Protein AF-0000000081271998 (afdb_homodimer)

InterPro domains:
  IPR021087 Uncharacterised protein family PixA/AidA [PF12306] (16-175)
  IPR038712 PixA-like superfamily [G3DSA:2.60.40.3910] (11-176)

pLDDT: mean 86.29, std 14.81, range [34.84, 98.0]

Organism: Ralstonia solanacearum (NCBI:txid305)

Sequence (358 aa):
MSTPQSPSHPDAPVRVVDVMLIFDAVTLLSSHPEASRTPDAPTPVGAQCCYAFAPGAGAPTAPNSGRLTVCAPIGALVRIRAATPSLLTEHAVLVTSLQLSGARALSDPQPVVNSHAEALVPQLGEQPHPARHRATDAFWQMQVLAHEPVEARIDATLLDREANVLGCFRWQLAIDFAAMSTPQSPSHPDAPVRVVDVMLIFDAVTLLSSHPEASRTPDAPTPVGAQCCYAFAPGAGAPTAPNSGRLTVCAPIGALVRIRAATPSLLTEHAVLVTSLQLSGARALSDPQPVVNSHAEALVPQLGEQPHPARHRATDAFWQMQVLAHEPVEARIDATLLDREANVLGCFRWQLAIDFAA

Radius of gyration: 21.39 Å; Cα contacts (8 Å, |Δi|>4): 958; chains: 2; bounding box: 54×87×53 Å

Solvent-accessible surface area (backbone atoms only — not comparable to full-atom values): 19005 Å² total; per-residue (Å²): 136,81,76,78,75,74,75,77,79,77,76,62,80,71,50,74,44,37,25,25,34,40,39,34,58,64,43,48,47,69,75,35,79,82,39,27,72,40,82,90,55,42,34,78,49,67,30,74,40,42,38,46,34,36,54,76,46,56,58,57,33,45,64,63,40,46,48,40,52,38,62,50,49,73,65,17,36,40,35,43,32,66,36,27,48,46,56,59,38,75,38,40,50,43,78,78,44,68,45,77,42,78,54,78,15,49,48,78,66,38,82,44,72,40,76,79,33,47,35,74,40,76,37,88,61,98,66,71,40,81,39,82,37,68,28,69,42,64,36,36,38,28,34,29,66,42,79,42,57,31,39,34,43,37,30,32,38,32,22,37,83,83,67,45,71,70,25,13,32,28,39,66,39,34,38,37,46,38,113,137,83,76,77,75,72,75,75,80,76,75,65,78,71,52,73,43,39,26,26,34,39,39,32,58,65,43,48,48,70,76,36,79,78,40,26,73,40,84,89,53,42,35,78,49,66,29,74,41,40,37,46,35,35,54,75,44,55,58,56,36,49,65,63,49,42,44,40,52,39,61,50,49,72,64,17,36,39,35,42,33,65,36,27,48,46,56,56,38,74,36,40,51,42,78,78,42,67,46,78,42,75,52,77,16,50,48,79,66,37,83,44,72,39,76,79,34,48,36,76,39,74,38,88,61,96,68,71,39,79,38,82,37,69,26,72,43,62,37,35,36,30,35,29,66,42,78,42,57,31,40,34,43,37,31,34,38,33,23,37,84,84,66,45,71,68,26,13,32,29,38,66,37,37,37,38,49,37,113

Structure (mmCIF, N/CA/C/O backbone):
data_AF-0000000081271998-model_v1
#
loop_
_entity.id
_entity.type
_entity.pdbx_description
1 polymer Aida
#
loop_
_atom_site.group_PDB
_atom_site.id
_atom_site.type_symbol
_atom_site.label_atom_id
_atom_site.label_alt_id
_atom_site.label_comp_id
_atom_site.label_asym_id
_atom_site.label_entity_id
_atom_site.label_seq_id
_atom_site.pdbx_PDB_ins_code
_atom_site.Cartn_x
_atom_site.Cartn_y
_atom_site.Cartn_z
_atom_site.occupancy
_atom_site.B_iso_or_equiv
_atom_site.auth_seq_id
_atom_site.auth_comp_id
_atom_site.auth_asym_id
_atom_site.auth_atom_id
_atom_site.pdbx_PDB_model_num
ATOM 1 N N . MET A 1 1 ? 27.281 -44.531 -27.078 1 34.91 1 MET A N 1
ATOM 2 C CA . MET A 1 1 ? 27.703 -44.062 -25.75 1 34.91 1 MET A CA 1
ATOM 3 C C . MET A 1 1 ? 27.078 -42.719 -25.422 1 34.91 1 MET A C 1
ATOM 5 O O . MET A 1 1 ? 27.406 -41.719 -26.047 1 34.91 1 MET A O 1
ATOM 9 N N . SER A 1 2 ? 25.734 -42.625 -25.031 1 39.38 2 SER A N 1
ATOM 10 C CA . SER A 1 2 ? 24.75 -41.531 -24.891 1 39.38 2 SER A CA 1
ATOM 11 C C . SER A 1 2 ? 25.141 -40.562 -23.781 1 39.38 2 SER A C 1
ATOM 13 O O . SER A 1 2 ? 25.359 -40.969 -22.641 1 39.38 2 SER A O 1
ATOM 15 N N . THR A 1 3 ? 25.859 -39.5 -24.109 1 45.31 3 THR A N 1
ATOM 16 C CA . THR A 1 3 ? 26.344 -38.5 -23.172 1 45.31 3 THR A CA 1
ATOM 17 C C . THR A 1 3 ? 25.203 -38 -22.266 1 45.31 3 THR A C 1
ATOM 19 O O . THR A 1 3 ? 24.141 -37.656 -22.75 1 45.31 3 THR A O 1
ATOM 22 N N . PRO A 1 4 ? 25.172 -38.375 -20.969 1 42.41 4 PRO A N 1
ATOM 23 C CA . PRO A 1 4 ? 24.109 -38 -20.047 1 42.41 4 PRO A CA 1
ATOM 24 C C . PRO A 1 4 ? 23.891 -36.5 -19.969 1 42.41 4 PRO A C 1
ATOM 26 O O . PRO A 1 4 ? 24.859 -35.719 -20.078 1 42.41 4 PRO A O 1
ATOM 29 N N . GLN A 1 5 ? 22.844 -35.906 -20.578 1 43.84 5 GLN A N 1
ATOM 30 C CA . GLN A 1 5 ? 22.406 -34.531 -20.453 1 43.84 5 GLN A CA 1
ATOM 31 C C . GLN A 1 5 ? 22.438 -34.062 -19 1 43.84 5 GLN A C 1
ATOM 33 O O . GLN A 1 5 ? 21.953 -34.75 -18.109 1 43.84 5 GLN A O 1
ATOM 38 N N . SER A 1 6 ? 23.484 -33.312 -18.609 1 44.84 6 SER A N 1
ATOM 39 C CA . SER A 1 6 ? 23.641 -32.688 -17.297 1 44.84 6 SER A CA 1
ATOM 40 C C . SER A 1 6 ? 22.312 -32.188 -16.766 1 44.84 6 SER A C 1
ATOM 42 O O . SER A 1 6 ? 21.547 -31.531 -17.5 1 44.84 6 SER A O 1
ATOM 44 N N . PRO A 1 7 ? 21.828 -32.719 -15.695 1 40.69 7 PRO A N 1
ATOM 45 C CA . PRO A 1 7 ? 20.578 -32.281 -15.086 1 40.69 7 PRO A CA 1
ATOM 46 C C . PRO A 1 7 ? 20.469 -30.75 -15.023 1 40.69 7 PRO A C 1
ATOM 48 O O . PRO A 1 7 ? 21.484 -30.047 -15.031 1 40.69 7 PRO A O 1
ATOM 51 N N . SER A 1 8 ? 19.516 -30.094 -15.703 1 43.09 8 SER A N 1
ATOM 52 C CA . SER A 1 8 ? 19.062 -28.719 -15.492 1 43.09 8 SER A CA 1
ATOM 53 C C . SER A 1 8 ? 19.188 -28.312 -14.031 1 43.09 8 SER A C 1
ATOM 55 O O . SER A 1 8 ? 18.797 -29.062 -13.133 1 43.09 8 SER A O 1
ATOM 57 N N . HIS A 1 9 ? 20.203 -27.609 -13.609 1 44.72 9 HIS A N 1
ATOM 58 C CA . HIS A 1 9 ? 20.438 -27.125 -12.258 1 44.72 9 HIS A CA 1
ATOM 59 C C . HIS A 1 9 ? 19.141 -26.625 -11.625 1 44.72 9 HIS A C 1
ATOM 61 O O . HIS A 1 9 ? 18.641 -25.562 -11.992 1 44.72 9 HIS A O 1
ATOM 67 N N . PRO A 1 10 ? 18.234 -27.344 -11.25 1 49.38 10 PRO A N 1
ATOM 68 C CA . PRO A 1 10 ? 16.922 -27.141 -10.617 1 49.38 10 PRO A CA 1
ATOM 69 C C . PRO A 1 10 ? 16.922 -25.953 -9.641 1 49.38 10 PRO A C 1
ATOM 71 O O . PRO A 1 10 ? 15.859 -25.531 -9.195 1 49.38 10 PRO A O 1
ATOM 74 N N . ASP A 1 11 ? 18 -25.609 -8.938 1 51.78 11 ASP A N 1
ATOM 75 C CA . ASP A 1 11 ? 17.938 -24.891 -7.672 1 51.78 11 ASP A CA 1
ATOM 76 C C . ASP A 1 11 ? 17.844 -23.391 -7.898 1 51.78 11 ASP A C 1
ATOM 78 O O . ASP A 1 11 ? 18.219 -22.594 -7.031 1 51.78 11 ASP A O 1
ATOM 82 N N . ALA A 1 12 ? 17.859 -22.859 -9.102 1 59.78 12 ALA A N 1
ATOM 83 C CA . ALA A 1 12 ? 17.859 -21.406 -9.203 1 59.78 12 ALA A CA 1
ATOM 84 C C . ALA A 1 12 ? 16.719 -20.797 -8.414 1 59.78 12 ALA A C 1
ATOM 86 O O . ALA A 1 12 ? 15.602 -21.328 -8.414 1 59.78 12 ALA A O 1
ATOM 87 N N . PRO A 1 13 ? 17.109 -19.875 -7.566 1 74.25 13 PRO A N 1
ATOM 88 C CA . PRO A 1 13 ? 16.047 -19.281 -6.746 1 74.25 13 PRO A CA 1
ATOM 89 C C . PRO A 1 13 ? 14.867 -18.781 -7.574 1 74.25 13 PRO A C 1
ATOM 91 O O . PRO A 1 13 ? 15.055 -18.203 -8.648 1 74.25 13 PRO A O 1
ATOM 94 N N . VAL A 1 14 ? 13.781 -19.359 -7.363 1 82.44 14 VAL A N 1
ATOM 95 C CA . VAL A 1 14 ? 12.531 -19 -8.023 1 82.44 14 VAL A CA 1
ATOM 96 C C . VAL A 1 14 ? 12.32 -17.484 -7.938 1 82.44 14 VAL A C 1
ATOM 98 O O . VAL A 1 14 ? 12.438 -16.891 -6.859 1 82.44 14 VAL A O 1
ATOM 101 N N . ARG A 1 15 ? 12.195 -16.797 -9.094 1 91.31 15 ARG A N 1
ATOM 102 C CA . ARG A 1 15 ? 11.898 -15.367 -9.133 1 91.31 15 ARG A CA 1
ATOM 103 C C . ARG A 1 15 ? 10.5 -15.078 -8.609 1 91.31 15 ARG A C 1
ATOM 105 O O . ARG A 1 15 ? 9.562 -15.828 -8.883 1 91.31 15 ARG A O 1
ATOM 112 N N . VAL A 1 16 ? 10.383 -14.023 -7.84 1 93.25 16 VAL A N 1
ATOM 113 C CA . VAL A 1 16 ? 9.094 -13.641 -7.273 1 93.25 16 VAL A CA 1
ATOM 114 C C . VAL A 1 16 ? 8.727 -12.227 -7.734 1 93.25 16 VAL A C 1
ATOM 116 O O . VAL A 1 16 ? 9.57 -11.336 -7.75 1 93.25 16 VAL A O 1
ATOM 119 N N . VAL A 1 17 ? 7.504 -12.039 -8.188 1 92.94 17 VAL A N 1
ATOM 120 C CA . VAL A 1 17 ? 6.957 -10.727 -8.516 1 92.94 17 VAL A CA 1
ATOM 121 C C . VAL A 1 17 ? 5.812 -10.391 -7.559 1 92.94 17 VAL A C 1
ATOM 123 O O . VAL A 1 17 ? 4.848 -11.156 -7.441 1 92.94 17 VAL A O 1
ATOM 126 N N . ASP A 1 18 ? 5.973 -9.266 -6.906 1 94.56 18 ASP A N 1
ATOM 127 C CA . ASP A 1 18 ? 4.945 -8.828 -5.969 1 94.56 18 ASP A CA 1
ATOM 128 C C . ASP A 1 18 ? 3.996 -7.82 -6.617 1 94.56 18 ASP A C 1
ATOM 130 O O . ASP A 1 18 ? 4.438 -6.82 -7.184 1 94.56 18 ASP A O 1
ATOM 134 N N . VAL A 1 19 ? 2.727 -8.117 -6.52 1 93 19 VAL A N 1
ATOM 135 C CA . VAL A 1 19 ? 1.669 -7.234 -7 1 93 19 VAL A CA 1
ATOM 136 C C . VAL A 1 19 ? 0.911 -6.641 -5.816 1 93 19 VAL A C 1
ATOM 138 O O . VAL A 1 19 ? 0.575 -7.355 -4.867 1 93 19 VAL A O 1
ATOM 141 N N . MET A 1 20 ? 0.667 -5.352 -5.859 1 92.75 20 MET A N 1
ATOM 142 C CA . MET A 1 20 ? -0.102 -4.68 -4.816 1 92.75 20 MET A CA 1
ATOM 143 C C . MET A 1 20 ? -1.454 -4.219 -5.348 1 92.75 20 MET A C 1
ATOM 145 O O . MET A 1 20 ? -1.522 -3.527 -6.363 1 92.75 20 MET A O 1
ATOM 149 N N . LEU A 1 21 ? -2.477 -4.637 -4.68 1 92.5 21 LEU A N 1
ATOM 150 C CA . LEU A 1 21 ? -3.811 -4.09 -4.906 1 92.5 21 LEU A CA 1
ATOM 151 C C . LEU A 1 21 ? -4.117 -2.973 -3.918 1 92.5 21 LEU A C 1
ATOM 153 O O . LEU A 1 21 ? -3.855 -3.109 -2.721 1 92.5 21 LEU A O 1
ATOM 157 N N . ILE A 1 22 ? -4.613 -1.907 -4.418 1 91.25 22 ILE A N 1
ATOM 158 C CA . ILE A 1 22 ? -5.02 -0.788 -3.572 1 91.25 22 ILE A CA 1
ATOM 159 C C . ILE A 1 22 ? -6.527 -0.577 -3.686 1 91.25 22 ILE A C 1
ATOM 161 O O . ILE A 1 22 ? -7.047 -0.335 -4.777 1 91.25 22 ILE A O 1
ATOM 165 N N . PHE A 1 23 ? -7.199 -0.708 -2.566 1 91.5 23 PHE A N 1
ATOM 166 C CA . PHE A 1 23 ? -8.633 -0.443 -2.502 1 91.5 23 PHE A CA 1
ATOM 167 C C . PHE A 1 23 ? -8.906 0.914 -1.864 1 91.5 23 PHE A C 1
ATOM 169 O O . PHE A 1 23 ? -8.562 1.138 -0.7 1 91.5 23 PHE A O 1
ATOM 176 N N . ASP A 1 24 ? -9.477 1.804 -2.629 1 90.06 24 ASP A N 1
ATOM 177 C CA . ASP A 1 24 ? -9.914 3.088 -2.094 1 90.06 24 ASP A CA 1
ATOM 178 C C . ASP A 1 24 ? -11.172 2.928 -1.244 1 90.06 24 ASP A C 1
ATOM 180 O O . ASP A 1 24 ? -12.281 3.178 -1.717 1 90.06 24 ASP A O 1
ATOM 184 N N . ALA A 1 25 ? -10.969 2.609 -0.009 1 93.31 25 ALA A N 1
ATOM 185 C CA . ALA A 1 25 ? -12.062 2.271 0.894 1 93.31 25 ALA A CA 1
ATOM 186 C C . ALA A 1 25 ? -13.039 3.438 1.033 1 93.31 25 ALA A C 1
ATOM 188 O O . ALA A 1 25 ? -14.258 3.244 1.012 1 93.31 25 ALA A O 1
ATOM 189 N N . VAL A 1 26 ? -12.531 4.641 1.109 1 90.81 26 VAL A N 1
ATOM 190 C CA . VAL A 1 26 ? -13.375 5.816 1.325 1 90.81 26 VAL A CA 1
ATOM 191 C C . VAL A 1 26 ? -14.32 5.996 0.14 1 90.81 26 VAL A C 1
ATOM 193 O O . VAL A 1 26 ? -15.531 6.133 0.321 1 90.81 26 VAL A O 1
ATOM 196 N N . THR A 1 27 ? -13.766 5.938 -0.999 1 88.62 27 THR A N 1
ATOM 197 C CA . THR A 1 27 ? -14.57 6.125 -2.201 1 88.62 27 THR A CA 1
ATOM 198 C C . THR A 1 27 ? -15.531 4.953 -2.391 1 88.62 27 THR A C 1
ATOM 200 O O . THR A 1 27 ? -16.703 5.156 -2.734 1 88.62 27 THR A O 1
ATOM 203 N N . LEU A 1 28 ? -15.062 3.723 -2.193 1 92.19 28 LEU A N 1
ATOM 204 C CA . LEU A 1 28 ? -15.898 2.537 -2.342 1 92.19 28 LEU A CA 1
ATOM 205 C C . LEU A 1 28 ? -17.109 2.615 -1.431 1 92.19 28 LEU A C 1
ATOM 207 O O . LEU A 1 28 ? -18.25 2.422 -1.882 1 92.19 28 LEU A O 1
ATOM 211 N N . LEU A 1 29 ? -16.891 2.955 -0.19 1 94.12 29 LEU A N 1
ATOM 212 C CA . LEU A 1 29 ? -17.969 2.955 0.796 1 94.12 29 LEU A CA 1
ATOM 213 C C . LEU A 1 29 ? -18.922 4.121 0.562 1 94.12 29 LEU A C 1
ATOM 215 O O . LEU A 1 29 ? -20.141 3.984 0.738 1 94.12 29 LEU A O 1
ATOM 219 N N . SER A 1 30 ? -18.375 5.246 0.154 1 91 30 SER A N 1
ATOM 220 C CA . SER A 1 30 ? -19.219 6.402 -0.114 1 91 30 SER A CA 1
ATOM 221 C C . SER A 1 30 ? -20.078 6.188 -1.364 1 91 30 SER A C 1
ATOM 223 O O . SER A 1 30 ? -21.219 6.648 -1.435 1 91 30 SER A O 1
ATOM 225 N N . SER A 1 31 ? -19.578 5.504 -2.348 1 91.56 31 SER A N 1
ATOM 226 C CA . SER A 1 31 ? -20.281 5.297 -3.611 1 91.56 31 SER A CA 1
ATOM 227 C C . SER A 1 31 ? -21.25 4.113 -3.523 1 91.56 31 SER A C 1
ATOM 229 O O . SER A 1 31 ? -22.109 3.943 -4.387 1 91.56 31 SER A O 1
ATOM 231 N N . HIS A 1 32 ? -21.062 3.275 -2.533 1 95.19 32 HIS A N 1
ATOM 232 C CA . HIS A 1 32 ? -21.906 2.096 -2.355 1 95.19 32 HIS A CA 1
ATOM 233 C C . HIS A 1 32 ? -22.406 1.986 -0.919 1 95.19 32 HIS A C 1
ATOM 235 O O . HIS A 1 32 ? -22.109 1.008 -0.228 1 95.19 32 HIS A O 1
ATOM 241 N N . PRO A 1 33 ? -23.25 2.906 -0.472 1 94.94 33 PRO A N 1
ATOM 242 C CA . PRO A 1 33 ? -23.703 2.889 0.919 1 94.94 33 PRO A CA 1
ATOM 243 C C . PRO A 1 33 ? -24.5 1.631 1.263 1 94.94 33 PRO A C 1
ATOM 245 O O . PRO A 1 33 ? -24.578 1.246 2.432 1 94.94 33 PRO A O 1
ATOM 248 N N . GLU A 1 34 ? -25.047 0.952 0.255 1 96.81 34 GLU A N 1
ATOM 249 C CA . GLU A 1 34 ? -25.812 -0.263 0.482 1 96.81 34 GLU A CA 1
ATOM 250 C C . GLU A 1 34 ? -25.031 -1.506 0.082 1 96.81 34 GLU A C 1
ATOM 252 O O . GLU A 1 34 ? -25.609 -2.52 -0.307 1 96.81 34 GLU A O 1
ATOM 257 N N . ALA A 1 35 ? -23.75 -1.378 0.09 1 97.25 35 ALA A N 1
ATOM 258 C CA . ALA A 1 35 ? -22.906 -2.51 -0.299 1 97.25 35 ALA A CA 1
ATOM 259 C C . ALA A 1 35 ? -23.219 -3.736 0.558 1 97.25 35 ALA A C 1
ATOM 261 O O . ALA A 1 35 ? -23.5 -3.611 1.75 1 97.25 35 ALA A O 1
ATOM 262 N N . SER A 1 36 ? -23.062 -4.891 -0.041 1 97.69 36 SER A N 1
ATOM 263 C CA . SER A 1 36 ? -23.234 -6.156 0.658 1 97.69 36 SER A CA 1
ATOM 264 C C . SER A 1 36 ? -22.281 -6.273 1.842 1 97.69 36 SER A C 1
ATOM 266 O O . SER A 1 36 ? -21.125 -5.879 1.75 1 97.69 36 SER A O 1
ATOM 268 N N . ARG A 1 37 ? -22.828 -6.863 2.908 1 96.62 37 ARG A N 1
ATOM 269 C CA . ARG A 1 37 ? -21.953 -7.113 4.055 1 96.62 37 ARG A CA 1
ATOM 270 C C . ARG A 1 37 ? -21.703 -8.609 4.234 1 96.62 37 ARG A C 1
ATOM 272 O O . ARG A 1 37 ? -21.219 -9.039 5.285 1 96.62 37 ARG A O 1
ATOM 279 N N . THR A 1 38 ? -22 -9.398 3.205 1 93.62 38 THR A N 1
ATOM 280 C CA . THR A 1 38 ? -21.75 -10.836 3.234 1 93.62 38 THR A CA 1
ATOM 281 C C . THR A 1 38 ? -20.781 -11.242 2.129 1 93.62 38 THR A C 1
ATOM 283 O O . THR A 1 38 ? -20.969 -10.867 0.969 1 93.62 38 THR A O 1
ATOM 286 N N . PRO A 1 39 ? -19.797 -12.008 2.518 1 90.12 39 PRO A N 1
ATOM 287 C CA . PRO A 1 39 ? -18.766 -12.398 1.547 1 90.12 39 PRO A CA 1
ATOM 288 C C . PRO A 1 39 ? -19.312 -13.281 0.428 1 90.12 39 PRO A C 1
ATOM 290 O O . PRO A 1 39 ? -18.688 -13.406 -0.627 1 90.12 39 PRO A O 1
ATOM 293 N N . ASP A 1 40 ? -20.422 -13.906 0.583 1 91.94 40 ASP A N 1
ATOM 294 C CA . ASP A 1 40 ? -21 -14.812 -0.411 1 91.94 40 ASP A CA 1
ATOM 295 C C . ASP A 1 40 ? -21.672 -14.031 -1.536 1 91.94 40 ASP A C 1
ATOM 297 O O . ASP A 1 40 ? -21.969 -14.594 -2.598 1 91.94 40 ASP A O 1
ATOM 301 N N . ALA A 1 41 ? -21.938 -12.773 -1.314 1 96 41 ALA A N 1
ATOM 302 C CA . ALA A 1 41 ? -22.609 -11.953 -2.316 1 96 41 ALA A CA 1
ATOM 303 C C . ALA A 1 41 ? -21.969 -10.578 -2.424 1 96 41 ALA A C 1
ATOM 305 O O . ALA A 1 41 ? -22.625 -9.555 -2.203 1 96 41 ALA A O 1
ATOM 306 N N . PRO A 1 42 ? -20.766 -10.539 -2.834 1 97.25 42 PRO A N 1
ATOM 307 C CA . PRO A 1 42 ? -20.078 -9.25 -2.885 1 97.25 42 PRO A CA 1
ATOM 308 C C . PRO A 1 42 ? -20.672 -8.305 -3.932 1 97.25 42 PRO A C 1
ATOM 310 O O . PRO A 1 42 ? -21.172 -8.758 -4.965 1 97.25 42 PRO A O 1
ATOM 313 N N . THR A 1 43 ? -20.688 -6.996 -3.703 1 97.94 43 THR A N 1
ATOM 314 C CA . THR A 1 43 ? -21.109 -5.945 -4.621 1 97.94 43 THR A CA 1
ATOM 315 C C . THR A 1 43 ? -20.094 -5.762 -5.746 1 97.94 43 THR A C 1
ATOM 317 O O . THR A 1 43 ? -18.922 -5.477 -5.492 1 97.94 43 THR A O 1
ATOM 320 N N . PRO A 1 44 ? -20.484 -5.906 -7.008 1 96 44 PRO A N 1
ATOM 321 C CA . PRO A 1 44 ? -19.547 -5.688 -8.117 1 96 44 PRO A CA 1
ATOM 322 C C . PRO A 1 44 ? -19.109 -4.23 -8.234 1 96 44 PRO A C 1
ATOM 324 O O . PRO A 1 44 ? -19.922 -3.32 -8.078 1 96 44 PRO A O 1
ATOM 327 N N . VAL A 1 45 ? -17.766 -4.055 -8.414 1 91.94 45 VAL A N 1
ATOM 328 C CA . VAL A 1 45 ? -17.25 -2.701 -8.57 1 91.94 45 VAL A CA 1
ATOM 329 C C . VAL A 1 45 ? -16.297 -2.645 -9.773 1 91.94 45 VAL A C 1
ATOM 331 O O . VAL A 1 45 ? -15.805 -3.678 -10.227 1 91.94 45 VAL A O 1
ATOM 334 N N . GLY A 1 46 ? -16.094 -1.438 -10.336 1 80.12 46 GLY A N 1
ATOM 335 C CA . GLY A 1 46 ? -15.156 -1.234 -11.43 1 80.12 46 GLY A CA 1
ATOM 336 C C . GLY A 1 46 ? -13.805 -0.74 -10.961 1 80.12 46 GLY A C 1
ATOM 337 O O . GLY A 1 46 ? -13.484 -0.813 -9.773 1 80.12 46 GLY A O 1
ATOM 338 N N . ALA A 1 47 ? -13.023 -0.373 -11.961 1 70.31 47 ALA A N 1
ATOM 339 C CA . ALA A 1 47 ? -11.625 0.003 -11.727 1 70.31 47 ALA A CA 1
ATOM 340 C C . ALA A 1 47 ? -11.523 1.451 -11.258 1 70.31 47 ALA A C 1
ATOM 342 O O . ALA A 1 47 ? -10.422 2 -11.164 1 70.31 47 ALA A O 1
ATOM 343 N N . GLN A 1 48 ? -12.648 2.012 -10.852 1 76.25 48 GLN A N 1
ATOM 344 C CA . GLN A 1 48 ? -12.609 3.416 -10.453 1 76.25 48 GLN A CA 1
ATOM 345 C C . GLN A 1 48 ? -12.117 3.568 -9.016 1 76.25 48 GLN A C 1
ATOM 347 O O . GLN A 1 48 ? -11.656 4.641 -8.625 1 76.25 48 GLN A O 1
ATOM 352 N N . CYS A 1 49 ? -12.188 2.473 -8.273 1 83.75 49 CYS A N 1
ATOM 353 C CA . CYS A 1 49 ? -11.852 2.588 -6.863 1 83.75 49 CYS A CA 1
ATOM 354 C C . CYS A 1 49 ? -10.859 1.506 -6.445 1 83.75 49 CYS A C 1
ATOM 356 O O . CYS A 1 49 ? -10.555 1.361 -5.262 1 83.75 49 CYS A O 1
ATOM 358 N N . CYS A 1 50 ? -10.445 0.749 -7.375 1 89.12 50 CYS A N 1
ATOM 359 C CA . CYS A 1 50 ? -9.484 -0.318 -7.133 1 89.12 50 CYS A CA 1
ATOM 360 C C . CYS A 1 50 ? -8.336 -0.248 -8.133 1 89.12 50 CYS A C 1
ATOM 362 O O . CYS A 1 50 ? -8.562 -0.102 -9.336 1 89.12 50 CYS A O 1
ATOM 364 N N . TYR A 1 51 ? -7.141 -0.388 -7.582 1 85.69 51 TYR A N 1
ATOM 365 C CA . TYR A 1 51 ? -5.953 -0.247 -8.422 1 85.69 51 TYR A CA 1
ATOM 366 C C . TYR A 1 51 ? -4.977 -1.389 -8.18 1 85.69 51 TYR A C 1
ATOM 368 O O . TYR A 1 51 ? -4.898 -1.924 -7.07 1 85.69 51 TYR A O 1
ATOM 376 N N . ALA A 1 52 ? -4.355 -1.722 -9.266 1 89.06 52 ALA A N 1
ATOM 377 C CA . ALA A 1 52 ? -3.318 -2.748 -9.172 1 89.06 52 ALA A CA 1
ATOM 378 C C . ALA A 1 52 ? -1.975 -2.219 -9.664 1 89.06 52 ALA A C 1
ATOM 380 O O . ALA A 1 52 ? -1.915 -1.474 -10.648 1 89.06 52 ALA A O 1
ATOM 381 N N . PHE A 1 53 ? -0.978 -2.668 -8.898 1 85.94 53 PHE A N 1
ATOM 382 C CA . PHE A 1 53 ? 0.376 -2.234 -9.227 1 85.94 53 PHE A CA 1
ATOM 383 C C . PHE A 1 53 ? 1.332 -3.422 -9.242 1 85.94 53 PHE A C 1
ATOM 385 O O . PHE A 1 53 ? 1.312 -4.258 -8.336 1 85.94 53 PHE A O 1
ATOM 392 N N . ALA A 1 54 ? 2.102 -3.527 -10.352 1 88.06 54 ALA A N 1
ATOM 393 C CA . ALA A 1 54 ? 3.215 -4.465 -10.469 1 88.06 54 ALA A CA 1
ATOM 394 C C . ALA A 1 54 ? 4.496 -3.75 -10.891 1 88.06 54 ALA A C 1
ATOM 396 O O . ALA A 1 54 ? 4.461 -2.842 -11.719 1 88.06 54 ALA A O 1
ATOM 397 N N . PRO A 1 55 ? 5.629 -4.195 -10.219 1 80.56 55 PRO A N 1
ATOM 398 C CA . PRO A 1 55 ? 6.883 -3.541 -10.602 1 80.56 55 PRO A CA 1
ATOM 399 C C . PRO A 1 55 ? 7.195 -3.689 -12.094 1 80.56 55 PRO A C 1
ATOM 401 O O . PRO A 1 55 ? 6.84 -4.703 -12.703 1 80.56 55 PRO A O 1
ATOM 404 N N . GLY A 1 56 ? 7.961 -2.773 -12.617 1 69.69 56 GLY A N 1
ATOM 405 C CA . GLY A 1 56 ? 8.461 -2.848 -13.984 1 69.69 56 GLY A CA 1
ATOM 406 C C . GLY A 1 56 ? 7.387 -2.615 -15.031 1 69.69 56 GLY A C 1
ATOM 407 O O . GLY A 1 56 ? 7.68 -2.51 -16.219 1 69.69 56 GLY A O 1
ATOM 408 N N . ALA A 1 57 ? 6.094 -2.98 -14.641 1 57.75 57 ALA A N 1
ATOM 409 C CA . ALA A 1 57 ? 5.023 -2.875 -15.633 1 57.75 57 ALA A CA 1
ATOM 410 C C . ALA A 1 57 ? 4.832 -1.429 -16.078 1 57.75 57 ALA A C 1
ATOM 412 O O . ALA A 1 57 ? 4.074 -1.157 -17.016 1 57.75 57 ALA A O 1
ATOM 413 N N . GLY A 1 58 ? 5.77 -0.625 -15.789 1 57.97 58 GLY A N 1
ATOM 414 C CA . GLY A 1 58 ? 5.547 0.79 -16.031 1 57.97 58 GLY A CA 1
ATOM 415 C C . GLY A 1 58 ? 4.648 1.446 -15.008 1 57.97 58 GLY A C 1
ATOM 416 O O . GLY A 1 58 ? 4.781 1.197 -13.812 1 57.97 58 GLY A O 1
ATOM 417 N N . ALA A 1 59 ? 3.418 2.105 -15.625 1 55.5 59 ALA A N 1
ATOM 418 C CA . ALA A 1 59 ? 2.516 2.879 -14.773 1 55.5 59 ALA A CA 1
ATOM 419 C C . ALA A 1 59 ? 1.523 1.969 -14.055 1 55.5 59 ALA A C 1
ATOM 421 O O . ALA A 1 59 ? 1.199 0.884 -14.547 1 55.5 59 ALA A O 1
ATOM 422 N N . PRO A 1 60 ? 1.309 2.23 -12.672 1 55 60 PRO A N 1
ATOM 423 C CA . PRO A 1 60 ? 0.142 1.57 -12.086 1 55 60 PRO A CA 1
ATOM 424 C C . PRO A 1 60 ? -1.062 1.552 -13.023 1 55 60 PRO A C 1
ATOM 426 O O . PRO A 1 60 ? -1.147 2.369 -13.945 1 55 60 PRO A O 1
ATOM 429 N N . THR A 1 61 ? -1.862 0.463 -12.805 1 59.06 61 THR A N 1
ATOM 430 C CA . THR A 1 61 ? -3.082 0.435 -13.609 1 59.06 61 THR A CA 1
ATOM 431 C C . THR A 1 61 ? -3.809 1.774 -13.531 1 59.06 61 THR A C 1
ATOM 433 O O . THR A 1 61 ? -3.914 2.371 -12.461 1 59.06 61 THR A O 1
ATOM 436 N N . ALA A 1 62 ? -4.008 2.297 -14.594 1 55.78 62 ALA A N 1
ATOM 437 C CA . ALA A 1 62 ? -4.828 3.502 -14.711 1 55.78 62 ALA A CA 1
ATOM 438 C C . ALA A 1 62 ? -6.246 3.25 -14.219 1 55.78 62 ALA A C 1
ATOM 440 O O . ALA A 1 62 ? -6.738 2.119 -14.266 1 55.78 62 ALA A O 1
ATOM 441 N N . PRO A 1 63 ? -6.605 4.422 -13.711 1 54.34 63 PRO A N 1
ATOM 442 C CA . PRO A 1 63 ? -8.055 4.344 -13.477 1 54.34 63 PRO A CA 1
ATOM 443 C C . PRO A 1 63 ? -8.828 3.881 -14.703 1 54.34 63 PRO A C 1
ATOM 445 O O . PRO A 1 63 ? -8.562 4.344 -15.82 1 54.34 63 PRO A O 1
ATOM 448 N N . ASN A 1 64 ? -9.445 2.908 -14.602 1 53.31 64 ASN A N 1
ATOM 449 C CA . ASN A 1 64 ? -10.352 2.41 -15.625 1 53.31 64 ASN A CA 1
ATOM 450 C C . ASN A 1 64 ? -9.68 1.358 -16.5 1 53.31 64 ASN A C 1
ATOM 452 O O . ASN A 1 64 ? -10.312 0.799 -17.406 1 53.31 64 ASN A O 1
ATOM 456 N N . SER A 1 65 ? -8.328 1.363 -16.172 1 63.69 65 SER A N 1
ATOM 457 C CA . SER A 1 65 ? -7.785 0.24 -16.922 1 63.69 65 SER A CA 1
ATOM 458 C C . SER A 1 65 ? -7.848 -1.052 -16.109 1 63.69 65 SER A C 1
ATOM 460 O O . SER A 1 65 ? -7.535 -1.06 -14.922 1 63.69 65 SER A O 1
ATOM 462 N N . GLY A 1 66 ? -8.961 -1.699 -16.25 1 74.44 66 GLY A N 1
ATOM 463 C CA . GLY A 1 66 ? -9.172 -3.016 -15.672 1 74.44 66 GLY A CA 1
ATOM 464 C C . GLY A 1 66 ? -8.133 -4.031 -16.094 1 74.44 66 GLY A C 1
ATOM 465 O O . GLY A 1 66 ? -8.43 -5.223 -16.219 1 74.44 66 GLY A O 1
ATOM 466 N N . ARG A 1 67 ? -6.879 -3.402 -16.438 1 84.94 67 ARG A N 1
ATOM 467 C CA . ARG A 1 67 ? -5.883 -4.324 -16.969 1 84.94 67 ARG A CA 1
ATOM 468 C C . ARG A 1 67 ? -4.512 -4.066 -16.359 1 84.94 67 ARG A C 1
ATOM 470 O O . ARG A 1 67 ? -4.086 -2.916 -16.234 1 84.94 67 ARG A O 1
ATOM 477 N N . LEU A 1 68 ? -3.883 -5.141 -15.914 1 89 68 LEU A N 1
ATOM 478 C CA . LEU A 1 68 ? -2.541 -5.094 -15.344 1 89 68 LEU A CA 1
ATOM 479 C C . LEU A 1 68 ? -1.562 -5.906 -16.188 1 89 68 LEU A C 1
ATOM 481 O O . LEU A 1 68 ? -1.87 -7.027 -16.594 1 89 68 LEU A O 1
ATOM 485 N N . THR A 1 69 ? -0.445 -5.371 -16.484 1 88.62 69 THR A N 1
ATOM 486 C CA . THR A 1 69 ? 0.643 -6.137 -17.078 1 88.62 69 THR A CA 1
ATOM 487 C C . THR A 1 69 ? 1.675 -6.527 -16.016 1 88.62 69 THR A C 1
ATOM 489 O O . THR A 1 69 ? 2.141 -5.68 -15.258 1 88.62 69 THR A O 1
ATOM 492 N N . VAL A 1 70 ? 1.958 -7.789 -15.953 1 89.62 70 VAL A N 1
ATOM 493 C CA . VAL A 1 70 ? 2.955 -8.305 -15.023 1 89.62 70 VAL A CA 1
ATOM 494 C C . VAL A 1 70 ? 4.129 -8.898 -15.797 1 89.62 70 VAL A C 1
ATOM 496 O O . VAL A 1 70 ? 3.949 -9.82 -16.594 1 89.62 70 VAL A O 1
ATOM 499 N N . CYS A 1 71 ? 5.312 -8.375 -15.555 1 89.69 71 CYS A N 1
ATOM 500 C CA . CYS A 1 71 ? 6.52 -8.938 -16.156 1 89.69 71 CYS A CA 1
ATOM 501 C C . CYS A 1 71 ? 7.105 -10.039 -15.273 1 89.69 71 CYS A C 1
ATOM 503 O O . CYS A 1 71 ? 7.742 -9.75 -14.258 1 89.69 71 CYS A O 1
ATOM 505 N N . ALA A 1 72 ? 6.848 -11.25 -15.656 1 90.56 72 ALA A N 1
ATOM 506 C CA . ALA A 1 72 ? 7.309 -12.422 -14.906 1 90.56 72 ALA A CA 1
ATOM 507 C C . ALA A 1 72 ? 7.586 -13.594 -15.836 1 90.56 72 ALA A C 1
ATOM 509 O O . ALA A 1 72 ? 6.777 -13.906 -16.719 1 90.56 72 ALA A O 1
ATOM 510 N N . PRO A 1 73 ? 8.773 -14.18 -15.719 1 91.5 73 PRO A N 1
ATOM 511 C CA . PRO A 1 73 ? 9.047 -15.375 -16.531 1 91.5 73 PRO A CA 1
ATOM 512 C C . PRO A 1 73 ? 8.203 -16.578 -16.109 1 91.5 73 PRO A C 1
ATOM 514 O O . PRO A 1 73 ? 7.664 -16.594 -15 1 91.5 73 PRO A O 1
ATOM 517 N N . ILE A 1 74 ? 8.125 -17.547 -17.047 1 94.12 74 ILE A N 1
ATOM 518 C CA . ILE A 1 74 ? 7.457 -18.797 -16.719 1 94.12 74 ILE A CA 1
ATOM 519 C C . ILE A 1 74 ? 8.18 -19.469 -15.555 1 94.12 74 ILE A C 1
ATOM 521 O O . ILE A 1 74 ? 9.414 -19.516 -15.508 1 94.12 74 ILE A O 1
ATOM 525 N N . GLY A 1 75 ? 7.426 -19.953 -14.578 1 94.88 75 GLY A N 1
ATOM 526 C CA . GLY A 1 75 ? 8.008 -20.578 -13.398 1 94.88 75 GLY A CA 1
ATOM 527 C C . GLY A 1 75 ? 8.117 -19.641 -12.219 1 94.88 75 GLY A C 1
ATOM 528 O O . GLY A 1 75 ? 8.289 -20.094 -11.078 1 94.88 75 GLY A O 1
ATOM 529 N N . ALA A 1 76 ? 8.008 -18.359 -12.492 1 94.81 76 ALA A N 1
ATOM 530 C CA . ALA A 1 76 ? 8.078 -17.375 -11.406 1 94.81 76 ALA A CA 1
ATOM 531 C C . ALA A 1 76 ? 6.832 -17.438 -10.523 1 94.81 76 ALA A C 1
ATOM 533 O O . ALA A 1 76 ? 5.777 -17.906 -10.961 1 94.81 76 ALA A O 1
ATOM 534 N N . LEU A 1 77 ? 7.02 -16.984 -9.273 1 96 77 LEU A N 1
ATOM 535 C CA . LEU A 1 77 ? 5.879 -16.828 -8.375 1 96 77 LEU A CA 1
ATOM 536 C C . LEU A 1 77 ? 5.344 -15.391 -8.43 1 96 77 LEU A C 1
ATOM 538 O O . LEU A 1 77 ? 6.121 -14.438 -8.547 1 96 77 LEU A O 1
ATOM 542 N N . VAL A 1 78 ? 4.047 -15.289 -8.43 1 94.94 78 VAL A N 1
ATOM 543 C CA . VAL A 1 78 ? 3.367 -14 -8.289 1 94.94 78 VAL A CA 1
ATOM 544 C C . VAL A 1 78 ? 2.672 -13.938 -6.93 1 94.94 78 VAL A C 1
ATOM 546 O O . VAL A 1 78 ? 1.916 -14.836 -6.566 1 94.94 78 VAL A O 1
ATOM 549 N N . ARG A 1 79 ? 2.955 -12.961 -6.191 1 96.62 79 ARG A N 1
ATOM 550 C CA . ARG A 1 79 ? 2.287 -12.711 -4.918 1 96.62 79 ARG A CA 1
ATOM 551 C C . ARG A 1 79 ? 1.415 -11.461 -4.992 1 96.62 79 ARG A C 1
ATOM 553 O O . ARG A 1 79 ? 1.863 -10.414 -5.457 1 96.62 79 ARG A O 1
ATOM 560 N N . ILE A 1 80 ? 0.19 -11.586 -4.527 1 96.25 80 ILE A N 1
ATOM 561 C CA . ILE A 1 80 ? -0.745 -10.469 -4.543 1 96.25 80 ILE A CA 1
ATOM 562 C C . ILE A 1 80 ? -1.1 -10.07 -3.111 1 96.25 80 ILE A C 1
ATOM 564 O O . ILE A 1 80 ? -1.575 -10.898 -2.332 1 96.25 80 ILE A O 1
ATOM 568 N N . ARG A 1 81 ? -0.794 -8.867 -2.781 1 95.69 81 ARG A N 1
ATOM 569 C CA . ARG A 1 81 ? -1.17 -8.258 -1.508 1 95.69 81 ARG A CA 1
ATOM 570 C C . ARG A 1 81 ? -2.156 -7.113 -1.715 1 95.69 81 ARG A C 1
ATOM 572 O O . ARG A 1 81 ? -2.209 -6.52 -2.795 1 95.69 81 ARG A O 1
ATOM 579 N N . ALA A 1 82 ? -2.986 -6.906 -0.708 1 94.88 82 ALA A N 1
ATOM 580 C CA . ALA A 1 82 ? -3.965 -5.824 -0.786 1 94.88 82 ALA A CA 1
ATOM 581 C C . ALA A 1 82 ? -3.809 -4.855 0.383 1 94.88 82 ALA A C 1
ATOM 583 O O . ALA A 1 82 ? -3.447 -5.262 1.49 1 94.88 82 ALA A O 1
ATOM 584 N N . ALA A 1 83 ? -4.066 -3.639 0.106 1 93.75 83 ALA A N 1
ATOM 585 C CA . ALA A 1 83 ? -4.016 -2.611 1.143 1 93.75 83 ALA A CA 1
ATOM 586 C C . ALA A 1 83 ? -4.988 -1.478 0.839 1 93.75 83 ALA A C 1
ATOM 588 O O . ALA A 1 83 ? -5.461 -1.343 -0.292 1 93.75 83 ALA A O 1
ATOM 589 N N . THR A 1 84 ? -5.328 -0.734 1.815 1 93.5 84 THR A N 1
ATOM 590 C CA . THR A 1 84 ? -5.953 0.58 1.696 1 93.5 84 THR A CA 1
ATOM 591 C C . THR A 1 84 ? -4.949 1.685 2.018 1 93.5 84 THR A C 1
ATOM 593 O O . THR A 1 84 ? -3.91 1.429 2.627 1 93.5 84 THR A O 1
ATOM 596 N N . PRO A 1 85 ? -5.27 2.906 1.662 1 90.38 85 PRO A N 1
ATOM 597 C CA . PRO A 1 85 ? -4.344 3.996 1.972 1 90.38 85 PRO A CA 1
ATOM 598 C C . PRO A 1 85 ? -4.125 4.176 3.473 1 90.38 85 PRO A C 1
ATOM 600 O O . PRO A 1 85 ? -3.096 4.715 3.891 1 90.38 85 PRO A O 1
ATOM 603 N N . SER A 1 86 ? -5.066 3.74 4.332 1 91.69 86 SER A N 1
ATOM 604 C CA . SER A 1 86 ? -4.902 3.904 5.773 1 91.69 86 SER A CA 1
ATOM 605 C C . SER A 1 86 ? -3.99 2.826 6.352 1 91.69 86 SER A C 1
ATOM 607 O O . SER A 1 86 ? -3.521 2.943 7.484 1 91.69 86 SER A O 1
ATOM 609 N N . LEU A 1 87 ? -3.699 1.828 5.559 1 88.38 87 LEU A N 1
ATOM 610 C CA . LEU A 1 87 ? -2.818 0.707 5.867 1 88.38 87 LEU A CA 1
ATOM 611 C C . LEU A 1 87 ? -3.238 0.026 7.164 1 88.38 87 LEU A C 1
ATOM 613 O O . LEU A 1 87 ? -3.939 -0.989 7.141 1 88.38 87 LEU A O 1
ATOM 617 N N . LEU A 1 88 ? -3.025 0.599 8.305 1 85.25 88 LEU A N 1
ATOM 618 C CA . LEU A 1 88 ? -3.225 -0.063 9.586 1 85.25 88 LEU A CA 1
ATOM 619 C C . LEU A 1 88 ? -4.309 0.639 10.398 1 85.25 88 LEU A C 1
ATOM 621 O O . LEU A 1 88 ? -4.621 0.224 11.516 1 85.25 88 LEU A O 1
ATOM 625 N N . THR A 1 89 ? -4.875 1.679 9.672 1 84.19 89 THR A N 1
ATOM 626 C CA . THR A 1 89 ? -5.805 2.479 10.469 1 84.19 89 THR A CA 1
ATOM 627 C C . THR A 1 89 ? -7.141 2.625 9.75 1 84.19 89 THR A C 1
ATOM 629 O O . THR A 1 89 ? -7.297 2.17 8.609 1 84.19 89 THR A O 1
ATOM 632 N N . GLU A 1 90 ? -8.07 3.109 10.148 1 88.12 90 GLU A N 1
ATOM 633 C CA . GLU A 1 90 ? -9.438 3.465 9.773 1 88.12 90 GLU A CA 1
ATOM 634 C C . GLU A 1 90 ? -10.133 2.309 9.062 1 88.12 90 GLU A C 1
ATOM 636 O O . GLU A 1 90 ? -11.258 1.941 9.414 1 88.12 90 GLU A O 1
ATOM 641 N N . HIS A 1 91 ? -9.406 1.836 7.859 1 93.75 91 HIS A N 1
ATOM 642 C CA . HIS A 1 91 ? -9.992 0.757 7.07 1 93.75 91 HIS A CA 1
ATOM 643 C C . HIS A 1 91 ? -8.977 -0.339 6.793 1 93.75 91 HIS A C 1
ATOM 645 O O . HIS A 1 91 ? -7.805 -0.051 6.52 1 93.75 91 HIS A O 1
ATOM 651 N N . ALA A 1 92 ? -9.414 -1.527 6.887 1 95.06 92 ALA A N 1
ATOM 652 C CA . ALA A 1 92 ? -8.648 -2.684 6.43 1 95.06 92 ALA A CA 1
ATOM 653 C C . ALA A 1 92 ? -9.352 -3.377 5.266 1 95.06 92 ALA A C 1
ATOM 655 O O . ALA A 1 92 ? -10.555 -3.199 5.059 1 95.06 92 ALA A O 1
ATOM 656 N N . VAL A 1 93 ? -8.539 -4.027 4.48 1 95.94 93 VAL A N 1
ATOM 657 C CA . VAL A 1 93 ? -9.094 -4.82 3.385 1 95.94 93 VAL A CA 1
ATOM 658 C C . VAL A 1 93 ? -8.531 -6.238 3.439 1 95.94 93 VAL A C 1
ATOM 660 O O . VAL A 1 93 ? -7.328 -6.426 3.66 1 95.94 93 VAL A O 1
ATOM 663 N N . LEU A 1 94 ? -9.398 -7.215 3.314 1 95.81 94 LEU A N 1
ATOM 664 C CA . LEU A 1 94 ? -9.023 -8.617 3.191 1 95.81 94 LEU A CA 1
ATOM 665 C C . LEU A 1 94 ? -9.539 -9.211 1.885 1 95.81 94 LEU A C 1
ATOM 667 O O . LEU A 1 94 ? -10.742 -9.164 1.614 1 95.81 94 LEU A O 1
ATOM 671 N N . VAL A 1 95 ? -8.617 -9.703 1.074 1 96 95 VAL A N 1
ATOM 672 C CA . VAL A 1 95 ? -9.047 -10.477 -0.091 1 96 95 VAL A CA 1
ATOM 673 C C . VAL A 1 95 ? -9.508 -11.859 0.346 1 96 95 VAL A C 1
ATOM 675 O O . VAL A 1 95 ? -8.688 -12.695 0.752 1 96 95 VAL A O 1
ATOM 678 N N . THR A 1 96 ? -10.781 -12.094 0.253 1 94.19 96 THR A N 1
ATOM 679 C CA . THR A 1 96 ? -11.367 -13.305 0.805 1 94.19 96 THR A CA 1
ATOM 680 C C . THR A 1 96 ? -11.461 -14.398 -0.259 1 94.19 96 THR A C 1
ATOM 682 O O . THR A 1 96 ? -11.609 -15.578 0.065 1 94.19 96 THR A O 1
ATOM 685 N N . SER A 1 97 ? -11.438 -14.016 -1.477 1 94.75 97 SER A N 1
ATOM 686 C CA . SER A 1 97 ? -11.445 -14.969 -2.58 1 94.75 97 SER A CA 1
ATOM 687 C C . SER A 1 97 ? -10.703 -14.422 -3.791 1 94.75 97 SER A C 1
ATOM 689 O O . SER A 1 97 ? -10.781 -13.227 -4.09 1 94.75 97 SER A O 1
ATOM 691 N N . LEU A 1 98 ? -9.914 -15.25 -4.484 1 96.38 98 LEU A N 1
ATOM 692 C CA . LEU A 1 98 ? -9.258 -14.969 -5.754 1 96.38 98 LEU A CA 1
ATOM 693 C C . LEU A 1 98 ? -9.422 -16.141 -6.719 1 96.38 98 LEU A C 1
ATOM 695 O O . LEU A 1 98 ? -8.859 -17.219 -6.5 1 96.38 98 LEU A O 1
ATOM 699 N N . GLN A 1 99 ? -10.195 -15.898 -7.742 1 96.31 99 GLN A N 1
ATOM 700 C CA . GLN A 1 99 ? -10.477 -16.922 -8.734 1 96.31 99 GLN A CA 1
ATOM 701 C C . GLN A 1 99 ? -9.977 -16.516 -10.117 1 96.31 99 GLN A C 1
ATOM 703 O O . GLN A 1 99 ? -10.094 -15.344 -10.5 1 96.31 99 GLN A O 1
ATOM 708 N N . LEU A 1 100 ? -9.461 -17.438 -10.75 1 96.31 100 LEU A N 1
ATOM 709 C CA . LEU A 1 100 ? -8.945 -17.188 -12.086 1 96.31 100 LEU A CA 1
ATOM 710 C C . LEU A 1 100 ? -9.82 -17.859 -13.141 1 96.31 100 LEU A C 1
ATOM 712 O O . LEU A 1 100 ? -10.359 -18.938 -12.914 1 96.31 100 LEU A O 1
ATOM 716 N N . SER A 1 101 ? -9.984 -17.125 -14.18 1 92.81 101 SER A N 1
ATOM 717 C CA . SER A 1 101 ? -10.641 -17.688 -15.352 1 92.81 101 SER A CA 1
ATOM 718 C C . SER A 1 101 ? -9.828 -17.438 -16.625 1 92.81 101 SER A C 1
ATOM 720 O O . SER A 1 101 ? -8.914 -16.609 -16.625 1 92.81 101 SER A O 1
ATOM 722 N N . GLY A 1 102 ? -10.164 -18.203 -17.625 1 82.25 102 GLY A N 1
ATOM 723 C CA . GLY A 1 102 ? -9.414 -18.156 -18.875 1 82.25 102 GLY A CA 1
ATOM 724 C C . GLY A 1 102 ? -8.344 -19.219 -18.984 1 82.25 102 GLY A C 1
ATOM 725 O O . GLY A 1 102 ? -8.5 -20.328 -18.453 1 82.25 102 GLY A O 1
ATOM 726 N N . ALA A 1 103 ? -7.305 -18.828 -19.672 1 72.44 103 ALA A N 1
ATOM 727 C CA . ALA A 1 103 ? -6.219 -19.781 -19.875 1 72.44 103 ALA A CA 1
ATOM 728 C C . ALA A 1 103 ? -5.523 -20.125 -18.562 1 72.44 103 ALA A C 1
ATOM 730 O O . ALA A 1 103 ? -5.598 -19.359 -17.594 1 72.44 103 ALA A O 1
ATOM 731 N N . ARG A 1 104 ? -5.023 -21.328 -18.594 1 82.94 104 ARG A N 1
ATOM 732 C CA . ARG A 1 104 ? -4.273 -21.734 -17.406 1 82.94 104 ARG A CA 1
ATOM 733 C C . ARG A 1 104 ? -2.859 -21.156 -17.438 1 82.94 104 ARG A C 1
ATOM 735 O O . ARG A 1 104 ? -1.882 -21.906 -17.531 1 82.94 104 ARG A O 1
ATOM 742 N N . ALA A 1 105 ? -2.75 -19.828 -17.312 1 92.25 105 ALA A N 1
ATOM 743 C CA . ALA A 1 105 ? -1.473 -19.109 -17.312 1 92.25 105 ALA A CA 1
ATOM 744 C C . ALA A 1 105 ? -0.879 -19.062 -15.906 1 92.25 105 ALA A C 1
ATOM 746 O O . ALA A 1 105 ? 0.319 -18.828 -15.742 1 92.25 105 ALA A O 1
ATOM 747 N N . LEU A 1 106 ? -1.703 -19.203 -14.93 1 95.44 106 LEU A N 1
ATOM 748 C CA . LEU A 1 106 ? -1.293 -19.234 -13.531 1 95.44 106 LEU A CA 1
ATOM 749 C C . LEU A 1 106 ? -1.787 -20.5 -12.844 1 95.44 106 LEU A C 1
ATOM 751 O O . LEU A 1 106 ? -2.84 -21.031 -13.203 1 95.44 106 LEU A O 1
ATOM 755 N N . SER A 1 107 ? -0.974 -20.984 -11.945 1 96.5 107 SER A N 1
ATOM 756 C CA . SER A 1 107 ? -1.479 -22.031 -11.055 1 96.5 107 SER A CA 1
ATOM 757 C C . SER A 1 107 ? -2.643 -21.516 -10.211 1 96.5 107 SER A C 1
ATOM 759 O O . SER A 1 107 ? -2.902 -20.312 -10.164 1 96.5 107 SER A O 1
ATOM 761 N N . ASP A 1 108 ? -3.375 -22.469 -9.539 1 96.38 108 ASP A N 1
ATOM 762 C CA . ASP A 1 108 ? -4.461 -22.078 -8.648 1 96.38 108 ASP A CA 1
ATOM 763 C C . ASP A 1 108 ? -3.957 -21.156 -7.535 1 96.38 108 ASP A C 1
ATOM 765 O O . ASP A 1 108 ? -2.943 -21.453 -6.898 1 96.38 108 ASP A O 1
ATOM 769 N N . PRO A 1 109 ? -4.66 -20.062 -7.344 1 96.69 109 PRO A N 1
ATOM 770 C CA . PRO A 1 109 ? -4.23 -19.172 -6.258 1 96.69 109 PRO A CA 1
ATOM 771 C C . PRO A 1 109 ? -4.273 -19.859 -4.891 1 96.69 109 PRO A C 1
ATOM 773 O O . PRO A 1 109 ? -5.262 -20.5 -4.555 1 96.69 109 PRO A O 1
ATOM 776 N N . GLN A 1 110 ? -3.211 -19.656 -4.172 1 96.31 110 GLN A N 1
ATOM 777 C CA . GLN A 1 110 ? -3.123 -20.203 -2.82 1 96.31 110 GLN A CA 1
ATOM 778 C C . GLN A 1 110 ? -2.934 -19.094 -1.788 1 96.31 110 GLN A C 1
ATOM 780 O O . GLN A 1 110 ? -1.982 -18.312 -1.874 1 96.31 110 GLN A O 1
ATOM 785 N N . PRO A 1 111 ? -3.873 -19.016 -0.788 1 95.69 111 PRO A N 1
ATOM 786 C CA . PRO A 1 111 ? -3.637 -18.047 0.292 1 95.69 111 PRO A CA 1
ATOM 787 C C . PRO A 1 111 ? -2.496 -18.469 1.215 1 95.69 111 PRO A C 1
ATOM 789 O O . PRO A 1 111 ? -2.367 -19.656 1.547 1 95.69 111 PRO A O 1
ATOM 792 N N . VAL A 1 112 ? -1.625 -17.578 1.512 1 95.38 112 VAL A N 1
ATOM 793 C CA . VAL A 1 112 ? -0.5 -17.812 2.412 1 95.38 112 VAL A CA 1
ATOM 794 C C . VAL A 1 112 ? -0.548 -16.797 3.562 1 95.38 112 VAL A C 1
ATOM 796 O O . VAL A 1 112 ? -0.787 -15.609 3.344 1 95.38 112 VAL A O 1
ATOM 799 N N . VAL A 1 113 ? -0.421 -17.234 4.793 1 93.69 113 VAL A N 1
ATOM 800 C CA . VAL A 1 113 ? -0.266 -16.391 5.977 1 93.69 113 VAL A CA 1
ATOM 801 C C . VAL A 1 113 ? 1.043 -16.734 6.684 1 93.69 113 VAL A C 1
ATOM 803 O O . VAL A 1 113 ? 1.204 -17.828 7.211 1 93.69 113 VAL A O 1
ATOM 806 N N . ASN A 1 114 ? 1.979 -15.859 6.625 1 93.44 114 ASN A N 1
ATOM 807 C CA . ASN A 1 114 ? 3.266 -15.984 7.301 1 93.44 114 ASN A CA 1
ATOM 808 C C . ASN A 1 114 ? 3.299 -15.18 8.594 1 93.44 114 ASN A C 1
ATOM 810 O O . ASN A 1 114 ? 3.494 -13.961 8.57 1 93.44 114 ASN A O 1
ATOM 814 N N . SER A 1 115 ? 3.271 -15.844 9.742 1 88.56 115 SER A N 1
ATOM 815 C CA . SER A 1 115 ? 3.178 -15.188 11.047 1 88.56 115 SER A CA 1
ATOM 816 C C . SER A 1 115 ? 4.559 -14.82 11.578 1 88.56 115 SER A C 1
ATOM 818 O O . SER A 1 115 ? 4.676 -14.219 12.648 1 88.56 115 SER A O 1
ATOM 820 N N . HIS A 1 116 ? 5.562 -15.148 10.82 1 88.19 116 HIS A N 1
ATOM 821 C CA . HIS A 1 116 ? 6.922 -14.898 11.281 1 88.19 116 HIS A CA 1
ATOM 822 C C . HIS A 1 116 ? 7.613 -13.844 10.422 1 88.19 116 HIS A C 1
ATOM 824 O O . HIS A 1 116 ? 8.844 -13.75 10.414 1 88.19 116 HIS A O 1
ATOM 830 N N . ALA A 1 117 ? 6.785 -13.164 9.719 1 90.94 117 ALA A N 1
ATOM 831 C CA . ALA A 1 117 ? 7.363 -12.078 8.93 1 90.94 117 ALA A CA 1
ATOM 832 C C . ALA A 1 117 ? 7.824 -10.93 9.828 1 90.94 117 ALA A C 1
ATOM 834 O O . ALA A 1 117 ? 7.582 -10.945 11.039 1 90.94 117 ALA A O 1
ATOM 835 N N . GLU A 1 118 ? 8.633 -10.094 9.258 1 91.56 118 GLU A N 1
ATOM 836 C CA . GLU A 1 118 ? 9.125 -8.922 9.977 1 91.56 118 GLU A CA 1
ATOM 837 C C . GLU A 1 118 ? 8.922 -7.652 9.156 1 91.56 118 GLU A C 1
ATOM 839 O O . GLU A 1 118 ? 9.102 -7.656 7.938 1 91.56 118 GLU A O 1
ATOM 844 N N . ALA A 1 119 ? 8.484 -6.633 9.797 1 91.69 119 ALA A N 1
ATOM 845 C CA . ALA A 1 119 ? 8.398 -5.305 9.203 1 91.69 119 ALA A CA 1
ATOM 846 C C . ALA A 1 119 ? 9.547 -4.418 9.664 1 91.69 119 ALA A C 1
ATOM 848 O O . ALA A 1 119 ? 9.953 -4.465 10.828 1 91.69 119 ALA A O 1
ATOM 849 N N . LEU A 1 120 ? 10.117 -3.695 8.758 1 93.62 120 LEU A N 1
ATOM 850 C CA . LEU A 1 120 ? 11.078 -2.66 9.109 1 93.62 120 LEU A CA 1
ATOM 851 C C . LEU A 1 120 ? 10.383 -1.319 9.328 1 93.62 120 LEU A C 1
ATOM 853 O O . LEU A 1 120 ? 9.688 -0.823 8.438 1 93.62 120 LEU A O 1
ATOM 857 N N . VAL A 1 121 ? 10.531 -0.77 10.484 1 91.25 121 VAL A N 1
ATOM 858 C CA . VAL A 1 121 ? 9.891 0.489 10.852 1 91.25 121 VAL A CA 1
ATOM 859 C C . VAL A 1 121 ? 10.945 1.476 11.359 1 91.25 121 VAL A C 1
ATOM 861 O O . VAL A 1 121 ? 11.977 1.07 11.891 1 91.25 121 VAL A O 1
ATOM 864 N N . PRO A 1 122 ? 10.617 2.758 11.109 1 89.81 122 PRO A N 1
ATOM 865 C CA . PRO A 1 122 ? 11.578 3.729 11.641 1 89.81 122 PRO A CA 1
ATOM 866 C C . PRO A 1 122 ? 11.547 3.82 13.164 1 89.81 122 PRO A C 1
ATOM 868 O O . PRO A 1 122 ? 10.477 3.777 13.766 1 89.81 122 PRO A O 1
ATOM 871 N N . GLN A 1 123 ? 12.633 3.76 13.766 1 87.31 123 GLN A N 1
ATOM 872 C CA . GLN A 1 123 ? 12.789 4.133 15.172 1 87.31 123 GLN A CA 1
ATOM 873 C C . GLN A 1 123 ? 13.156 5.605 15.312 1 87.31 123 GLN A C 1
ATOM 875 O O . GLN A 1 123 ? 14.18 6.051 14.781 1 87.31 123 GLN A O 1
ATOM 880 N N . LEU A 1 124 ? 12.188 6.23 16.047 1 82.81 124 LEU A N 1
ATOM 881 C CA . LEU A 1 124 ? 12.391 7.672 16.172 1 82.81 124 LEU A CA 1
ATOM 882 C C . LEU A 1 124 ? 13.461 7.988 17.203 1 82.81 124 LEU A C 1
ATOM 884 O O . LEU A 1 124 ? 13.562 7.301 18.234 1 82.81 124 LEU A O 1
ATOM 888 N N . GLY A 1 125 ? 14.461 8.789 16.938 1 74.12 125 GLY A N 1
ATOM 889 C CA . GLY A 1 125 ? 15.57 9.273 17.75 1 74.12 125 GLY A CA 1
ATOM 890 C C . GLY A 1 125 ? 16.344 10.406 17.094 1 74.12 125 GLY A C 1
ATOM 891 O O . GLY A 1 125 ? 15.781 11.172 16.297 1 74.12 125 GLY A O 1
ATOM 892 N N . GLU A 1 126 ? 17.453 10.594 17.609 1 67.31 126 GLU A N 1
ATOM 893 C CA . GLU A 1 126 ? 18.25 11.664 17.031 1 67.31 126 GLU A CA 1
ATOM 894 C C . GLU A 1 126 ? 18.453 11.453 15.531 1 67.31 126 GLU A C 1
ATOM 896 O O . GLU A 1 126 ? 18.328 12.391 14.734 1 67.31 126 GLU A O 1
ATOM 901 N N . GLN A 1 127 ? 18.828 10.109 15.195 1 67.5 127 GLN A N 1
ATOM 902 C CA . GLN A 1 127 ? 18.906 9.672 13.805 1 67.5 127 GLN A CA 1
ATOM 903 C C . GLN A 1 127 ? 17.969 8.5 13.547 1 67.5 127 GLN A C 1
ATOM 905 O O . GLN A 1 127 ? 18.156 7.41 14.086 1 67.5 127 GLN A O 1
ATOM 910 N N . PRO A 1 128 ? 16.953 8.773 12.781 1 73.44 128 PRO A N 1
ATOM 911 C CA . PRO A 1 128 ? 16.031 7.664 12.516 1 73.44 128 PRO A CA 1
ATOM 912 C C . PRO A 1 128 ? 16.734 6.445 11.922 1 73.44 128 PRO A C 1
ATOM 914 O O . PRO A 1 128 ? 17.625 6.59 11.07 1 73.44 128 PRO A O 1
ATOM 917 N N . HIS A 1 129 ? 16.531 5.262 12.578 1 84.5 129 HIS A N 1
ATOM 918 C CA . HIS A 1 129 ? 17.094 4.016 12.062 1 84.5 129 HIS A CA 1
ATOM 919 C C . HIS A 1 129 ? 16.031 2.93 11.969 1 84.5 129 HIS A C 1
ATOM 921 O O . HIS A 1 129 ? 15.031 2.965 12.703 1 84.5 129 HIS A O 1
ATOM 927 N N . PRO A 1 130 ? 16.266 2.025 11.047 1 91.31 130 PRO A N 1
ATOM 928 C CA . PRO A 1 130 ? 15.273 0.952 10.906 1 91.31 130 PRO A CA 1
ATOM 929 C C . PRO A 1 130 ? 15.312 -0.037 12.07 1 91.31 130 PRO A C 1
ATOM 931 O O . PRO A 1 130 ? 16.391 -0.349 12.586 1 91.31 130 PRO A O 1
ATOM 934 N N . ALA A 1 131 ? 14.195 -0.379 12.547 1 91.19 131 ALA A N 1
ATOM 935 C CA . ALA A 1 131 ? 14.031 -1.422 13.555 1 91.19 131 ALA A CA 1
ATOM 936 C C . ALA A 1 131 ? 13.117 -2.535 13.055 1 91.19 131 ALA A C 1
ATOM 938 O O . ALA A 1 131 ? 12.156 -2.277 12.32 1 91.19 131 ALA A O 1
ATOM 939 N N . ARG A 1 132 ? 13.375 -3.738 13.492 1 91.88 132 ARG A N 1
ATOM 940 C CA . ARG A 1 132 ? 12.578 -4.898 13.102 1 91.88 132 ARG A CA 1
ATOM 941 C C . ARG A 1 132 ? 11.453 -5.16 14.102 1 91.88 132 ARG A C 1
ATOM 943 O O . ARG A 1 132 ? 11.68 -5.145 15.312 1 91.88 132 ARG A O 1
ATOM 950 N N . HIS A 1 133 ? 10.344 -5.301 13.555 1 90.44 133 HIS A N 1
ATOM 951 C CA . HIS A 1 133 ? 9.203 -5.664 14.383 1 90.44 133 HIS A CA 1
ATOM 952 C C . HIS A 1 133 ? 8.445 -6.848 13.789 1 90.44 133 HIS A C 1
ATOM 954 O O . HIS A 1 133 ? 8.312 -6.957 12.562 1 90.44 133 HIS A O 1
ATOM 960 N N . ARG A 1 134 ? 7.988 -7.668 14.695 1 88.12 134 ARG A N 1
ATOM 961 C CA . ARG A 1 134 ? 7.18 -8.797 14.242 1 88.12 134 ARG A CA 1
ATOM 962 C C . ARG A 1 134 ? 5.91 -8.312 13.547 1 88.12 134 ARG A C 1
ATOM 964 O O . ARG A 1 134 ? 5.285 -7.348 13.984 1 88.12 134 ARG A O 1
ATOM 971 N N . ALA A 1 135 ? 5.59 -9.016 12.484 1 90.75 135 ALA A N 1
ATOM 972 C CA . ALA A 1 135 ? 4.387 -8.727 11.711 1 90.75 135 ALA A CA 1
ATOM 973 C C . ALA A 1 135 ? 3.848 -9.992 11.047 1 90.75 135 ALA A C 1
ATOM 975 O O . ALA A 1 135 ? 4.5 -11.039 11.07 1 90.75 135 ALA A O 1
ATOM 976 N N . THR A 1 136 ? 2.627 -9.961 10.609 1 90.88 136 THR A N 1
ATOM 977 C CA . THR A 1 136 ? 2.029 -11.055 9.836 1 90.88 136 THR A CA 1
ATOM 978 C C . THR A 1 136 ? 1.871 -10.656 8.375 1 90.88 136 THR A C 1
ATOM 980 O O . THR A 1 136 ? 1.327 -9.594 8.07 1 90.88 136 THR A O 1
ATOM 983 N N . ASP A 1 137 ? 2.436 -11.43 7.531 1 92.56 137 ASP A N 1
ATOM 984 C CA . ASP A 1 137 ? 2.316 -11.242 6.086 1 92.56 137 ASP A CA 1
ATOM 985 C C . ASP A 1 137 ? 1.254 -12.172 5.5 1 92.56 137 ASP A C 1
ATOM 987 O O . ASP A 1 137 ? 1.305 -13.383 5.699 1 92.56 137 ASP A O 1
ATOM 991 N N . ALA A 1 138 ? 0.302 -11.633 4.887 1 94.31 138 ALA A N 1
ATOM 992 C CA . ALA A 1 138 ? -0.754 -12.398 4.23 1 94.31 138 ALA A CA 1
ATOM 993 C C . ALA A 1 138 ? -0.867 -12.031 2.756 1 94.31 138 ALA A C 1
ATOM 995 O O . ALA A 1 138 ? -0.941 -10.852 2.408 1 94.31 138 ALA A O 1
ATOM 996 N N . PHE A 1 139 ? -0.85 -13.062 1.903 1 96.06 139 PHE A N 1
ATOM 997 C CA . PHE A 1 139 ? -0.927 -12.812 0.468 1 96.06 139 PHE A CA 1
ATOM 998 C C . PHE A 1 139 ? -1.448 -14.047 -0.264 1 96.06 139 PHE A C 1
ATOM 1000 O O . PHE A 1 139 ? -1.576 -15.117 0.328 1 96.06 139 PHE A O 1
ATOM 1007 N N . TRP A 1 140 ? -1.812 -13.891 -1.525 1 96.75 140 TRP A N 1
ATOM 1008 C CA . TRP A 1 140 ? -2.109 -14.977 -2.455 1 96.75 140 TRP A CA 1
ATOM 1009 C C . TRP A 1 140 ? -0.912 -15.266 -3.354 1 96.75 140 TRP A C 1
ATOM 1011 O O . TRP A 1 140 ? -0.248 -14.344 -3.832 1 96.75 140 TRP A O 1
ATOM 1021 N N . GLN A 1 141 ? -0.692 -16.516 -3.562 1 97.25 141 GLN A N 1
ATOM 1022 C CA . GLN A 1 141 ? 0.469 -16.906 -4.359 1 97.25 141 GLN A CA 1
ATOM 1023 C C . GLN A 1 141 ? 0.068 -17.812 -5.512 1 97.25 141 GLN A C 1
ATOM 1025 O O . GLN A 1 141 ? -0.754 -18.719 -5.34 1 97.25 141 GLN A O 1
ATOM 1030 N N . MET A 1 142 ? 0.65 -17.531 -6.68 1 96.75 142 MET A N 1
ATOM 1031 C CA . MET A 1 142 ? 0.469 -18.328 -7.887 1 96.75 142 MET A CA 1
ATOM 1032 C C . MET A 1 142 ? 1.785 -18.484 -8.641 1 96.75 142 MET A C 1
ATOM 1034 O O . MET A 1 142 ? 2.707 -17.688 -8.461 1 96.75 142 MET A O 1
ATOM 1038 N N . GLN A 1 143 ? 1.864 -19.453 -9.43 1 96.75 143 GLN A N 1
ATOM 1039 C CA . GLN A 1 143 ? 3.02 -19.672 -10.297 1 96.75 143 GLN A CA 1
ATOM 1040 C C . GLN A 1 143 ? 2.668 -19.406 -11.758 1 96.75 143 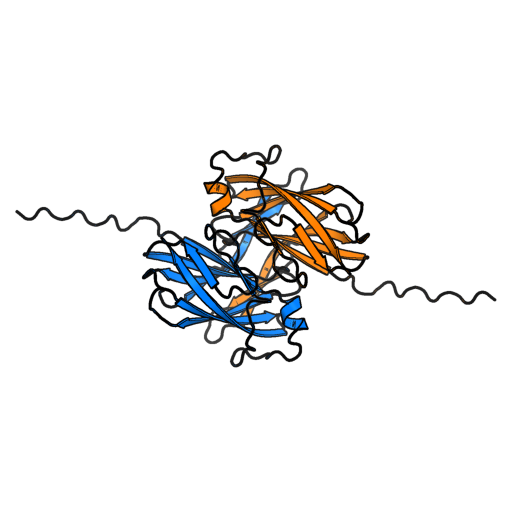GLN A C 1
ATOM 1042 O O . GLN A 1 143 ? 1.602 -19.797 -12.227 1 96.75 143 GLN A O 1
ATOM 1047 N N . VAL A 1 144 ? 3.514 -18.719 -12.406 1 95.31 144 VAL A N 1
ATOM 1048 C CA . VAL A 1 144 ? 3.314 -18.469 -13.828 1 95.31 144 VAL A CA 1
ATOM 1049 C C . VAL A 1 144 ? 3.574 -19.734 -14.625 1 95.31 144 VAL A C 1
ATOM 1051 O O . VAL A 1 144 ? 4.68 -20.281 -14.602 1 95.31 144 VAL A O 1
ATOM 1054 N N . LEU A 1 145 ? 2.59 -20.172 -15.367 1 96 145 LEU A N 1
ATOM 1055 C CA . LEU A 1 145 ? 2.695 -21.422 -16.125 1 96 145 LEU A CA 1
ATOM 1056 C C . LEU A 1 145 ? 2.816 -21.141 -17.609 1 96 145 LEU A C 1
ATOM 1058 O O . LEU A 1 145 ? 3.365 -21.953 -18.359 1 96 145 LEU A O 1
ATOM 1062 N N . ALA A 1 146 ? 2.287 -20 -18.031 1 94.62 146 ALA A N 1
ATOM 1063 C CA . ALA A 1 146 ? 2.324 -19.578 -19.438 1 94.62 146 ALA A CA 1
ATOM 1064 C C . ALA A 1 146 ? 2.088 -18.078 -19.562 1 94.62 146 ALA A C 1
ATOM 1066 O O . ALA A 1 146 ? 1.597 -17.438 -18.625 1 94.62 146 ALA A O 1
ATOM 1067 N N . HIS A 1 147 ? 2.486 -17.531 -20.703 1 92.94 147 HIS A N 1
ATOM 1068 C CA . HIS A 1 147 ? 2.246 -16.125 -20.969 1 92.94 147 HIS A CA 1
ATOM 1069 C C . HIS A 1 147 ? 0.958 -15.922 -21.766 1 92.94 147 HIS A C 1
ATOM 1071 O O . HIS A 1 147 ? 0.999 -15.60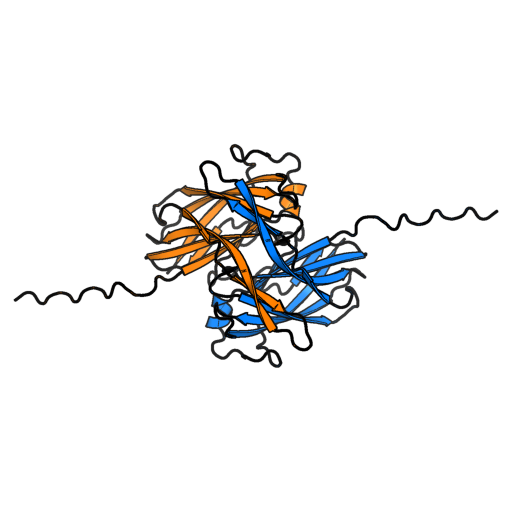2 -22.953 1 92.94 147 HIS A O 1
ATOM 1077 N N . GLU A 1 148 ? -0.126 -16.125 -21.141 1 93.19 148 GLU A N 1
ATOM 1078 C CA . GLU A 1 148 ? -1.465 -15.914 -21.688 1 93.19 148 GLU A CA 1
ATOM 1079 C C . GLU A 1 148 ? -2.293 -15.008 -20.781 1 93.19 148 GLU A C 1
ATOM 1081 O O . GLU A 1 148 ? -2.064 -14.953 -19.562 1 93.19 148 GLU A O 1
ATOM 1086 N N . PRO A 1 149 ? -3.125 -14.305 -21.406 1 90.94 149 PRO A N 1
ATOM 1087 C CA . PRO A 1 149 ? -3.977 -13.445 -20.578 1 90.94 149 PRO A CA 1
ATOM 1088 C C . PRO A 1 149 ? -4.871 -14.234 -19.641 1 90.94 149 PRO A C 1
ATOM 1090 O O . PRO A 1 149 ? -5.355 -15.312 -19.984 1 90.94 149 PRO A O 1
ATOM 1093 N N . VAL A 1 150 ? -5.035 -13.664 -18.453 1 93.31 150 VAL A N 1
ATOM 1094 C CA . VAL A 1 150 ? -5.898 -14.281 -17.453 1 93.31 150 VAL A CA 1
ATOM 1095 C C . VAL A 1 150 ? -6.855 -13.234 -16.891 1 93.31 150 VAL A C 1
ATOM 1097 O O . VAL A 1 150 ? -6.527 -12.047 -16.844 1 93.31 150 VAL A O 1
ATOM 1100 N N . GLU A 1 151 ? -8.086 -13.703 -16.562 1 93.81 151 GLU A N 1
ATOM 1101 C CA . GLU A 1 151 ? -9.039 -12.875 -15.82 1 93.81 151 GLU A CA 1
ATOM 1102 C C . GLU A 1 151 ? -9.109 -13.281 -14.352 1 93.81 151 GLU A C 1
ATOM 1104 O O . GLU A 1 151 ? -9.289 -14.461 -14.039 1 93.81 151 GLU A O 1
ATOM 1109 N N . ALA A 1 152 ? -8.922 -12.312 -13.516 1 94.5 152 ALA A N 1
ATOM 1110 C CA . ALA A 1 152 ? -9 -12.562 -12.086 1 94.5 152 ALA A CA 1
ATOM 1111 C C . ALA A 1 152 ? -10.242 -11.922 -11.477 1 94.5 152 ALA A C 1
ATOM 1113 O O . ALA A 1 152 ? -10.508 -10.742 -11.695 1 94.5 152 ALA A O 1
ATOM 1114 N N . ARG A 1 153 ? -11.008 -12.727 -10.836 1 95.75 153 ARG A N 1
ATOM 1115 C CA . ARG A 1 153 ? -12.078 -12.227 -9.977 1 95.75 153 ARG A CA 1
ATOM 1116 C C . ARG A 1 153 ? -11.609 -12.133 -8.523 1 95.75 153 ARG A C 1
ATOM 1118 O O . ARG A 1 153 ? -11.242 -13.141 -7.914 1 95.75 153 ARG A O 1
ATOM 1125 N N . ILE A 1 154 ? -11.656 -10.969 -7.949 1 96.31 154 ILE A N 1
ATOM 1126 C CA . ILE A 1 154 ? -11.148 -10.688 -6.609 1 96.31 154 ILE A CA 1
ATOM 1127 C C . ILE A 1 154 ? -12.305 -10.266 -5.699 1 96.31 154 ILE A C 1
ATOM 1129 O O . ILE A 1 154 ? -12.945 -9.242 -5.934 1 96.31 154 ILE A O 1
ATOM 1133 N N . ASP A 1 155 ? -12.57 -11.039 -4.672 1 96.56 155 ASP A N 1
ATOM 1134 C CA . ASP A 1 155 ? -13.516 -10.664 -3.623 1 96.56 155 ASP A CA 1
ATOM 1135 C C . ASP A 1 155 ? -12.789 -10.117 -2.396 1 96.56 155 ASP A C 1
ATOM 1137 O O . ASP A 1 155 ? -11.891 -10.773 -1.858 1 96.56 155 ASP A O 1
ATOM 1141 N N . ALA A 1 156 ? -13.195 -8.953 -1.985 1 96.69 156 ALA A N 1
ATOM 1142 C CA . ALA A 1 156 ? -12.539 -8.297 -0.859 1 96.69 156 ALA A CA 1
ATOM 1143 C C . ALA A 1 156 ? -13.562 -7.797 0.16 1 96.69 156 ALA A C 1
ATOM 1145 O O . ALA A 1 156 ? -14.648 -7.348 -0.211 1 96.69 156 ALA A O 1
ATOM 1146 N N . THR A 1 157 ? -13.25 -7.902 1.399 1 96.62 157 THR A N 1
ATOM 1147 C CA . THR A 1 157 ? -14.039 -7.383 2.508 1 96.62 157 THR A CA 1
ATOM 1148 C C . THR A 1 157 ? -13.352 -6.176 3.143 1 96.62 157 THR A C 1
ATOM 1150 O O . THR A 1 157 ? -12.172 -6.242 3.502 1 96.62 157 THR A O 1
ATOM 1153 N N . LEU A 1 158 ? -14.023 -5.078 3.184 1 96.81 158 LEU A N 1
ATOM 1154 C CA . LEU A 1 158 ? -13.547 -3.9 3.896 1 96.81 158 LEU A CA 1
ATOM 1155 C C . LEU A 1 158 ? -14.016 -3.914 5.348 1 96.81 158 LEU A C 1
ATOM 1157 O O . LEU A 1 158 ? -15.195 -4.18 5.621 1 96.81 158 LEU A O 1
ATOM 1161 N N . LEU A 1 159 ? -13.133 -3.654 6.254 1 97.06 159 LEU A N 1
ATOM 1162 C CA . LEU A 1 159 ? -13.414 -3.688 7.684 1 97.06 159 LEU A CA 1
ATOM 1163 C C . LEU A 1 159 ? -13.031 -2.365 8.344 1 97.06 159 LEU A C 1
ATOM 1165 O O . LEU A 1 159 ? -12.18 -1.633 7.828 1 97.06 159 LEU A O 1
ATOM 1169 N N . ASP A 1 160 ? -13.703 -2.02 9.43 1 94.81 160 ASP A N 1
ATOM 1170 C CA . ASP A 1 160 ? -13.234 -0.908 10.258 1 94.81 160 ASP A CA 1
ATOM 1171 C C . ASP A 1 160 ? -12.242 -1.387 11.312 1 94.81 160 ASP A C 1
ATOM 1173 O O . ASP A 1 160 ? -11.836 -2.551 11.305 1 94.81 160 ASP A O 1
ATOM 1177 N N . ARG A 1 161 ? -11.82 -0.542 12.211 1 88.88 161 ARG A N 1
ATOM 1178 C CA . ARG A 1 161 ? -10.781 -0.817 13.195 1 88.88 161 ARG A CA 1
ATOM 1179 C C . ARG A 1 161 ? -11.234 -1.889 14.18 1 88.88 161 ARG A C 1
ATOM 1181 O O . ARG A 1 161 ? -10.398 -2.537 14.82 1 88.88 161 ARG A O 1
ATOM 1188 N N . GLU A 1 162 ? -12.492 -1.979 14.336 1 92.06 162 GLU A N 1
ATOM 1189 C CA . GLU A 1 162 ? -13.039 -2.965 15.266 1 92.06 162 GLU A CA 1
ATOM 1190 C C . GLU A 1 162 ? -13.352 -4.277 14.547 1 92.06 162 GLU A C 1
ATOM 1192 O O . GLU A 1 162 ? -13.984 -5.168 15.125 1 92.06 162 GLU A O 1
ATOM 1197 N N . ALA A 1 163 ? -13.062 -4.434 13.273 1 93.75 163 ALA A N 1
ATOM 1198 C CA . ALA A 1 163 ? -13.211 -5.625 12.445 1 93.75 163 ALA A CA 1
ATOM 1199 C C . ALA A 1 163 ? -14.672 -5.84 12.055 1 93.75 163 ALA A C 1
ATOM 1201 O O . ALA A 1 163 ? -15.086 -6.969 11.781 1 93.75 163 ALA A O 1
ATOM 1202 N N . ASN A 1 164 ? -15.391 -4.688 12.203 1 95.44 164 ASN A N 1
ATOM 1203 C CA . ASN A 1 164 ? -16.734 -4.773 11.633 1 95.44 164 ASN A CA 1
ATOM 1204 C C . ASN A 1 164 ? -16.688 -4.719 10.109 1 95.44 164 ASN A C 1
ATOM 1206 O O . ASN A 1 164 ? -15.945 -3.932 9.531 1 95.44 164 ASN A O 1
ATOM 1210 N N . VAL A 1 165 ? -17.516 -5.527 9.5 1 96.38 165 VAL A N 1
ATOM 1211 C CA . VAL A 1 165 ? -17.594 -5.52 8.047 1 96.38 165 VAL A CA 1
ATOM 1212 C C . VAL A 1 165 ? -18.312 -4.258 7.57 1 96.38 165 VAL 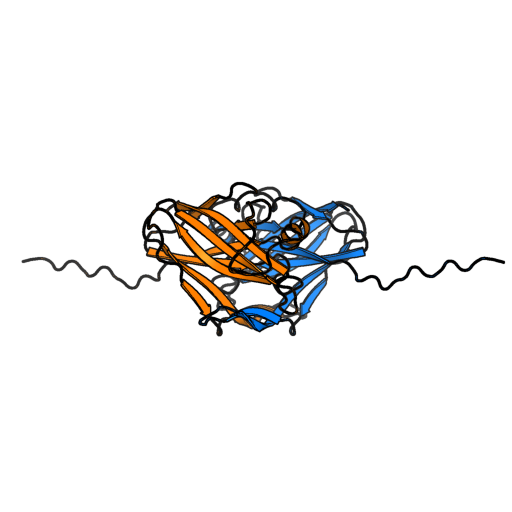A C 1
ATOM 1214 O O . VAL A 1 165 ? -19.438 -4 7.969 1 96.38 165 VAL A O 1
ATOM 1217 N N . LEU A 1 166 ? -17.625 -3.5 6.715 1 97.5 166 LEU A N 1
ATOM 1218 C CA . LEU A 1 166 ? -18.203 -2.281 6.156 1 97.5 166 LEU A CA 1
ATOM 1219 C C . LEU A 1 166 ? -18.797 -2.545 4.777 1 97.5 166 LEU A C 1
ATOM 1221 O O . LEU A 1 166 ? -19.75 -1.875 4.367 1 97.5 166 LEU A O 1
ATOM 1225 N N . GLY A 1 167 ? -18.266 -3.477 4.059 1 97.69 167 GLY A N 1
ATOM 1226 C CA . GLY A 1 167 ? -18.719 -3.828 2.719 1 97.69 167 GLY A CA 1
ATOM 1227 C C . GLY A 1 167 ? -17.875 -4.914 2.074 1 97.69 167 GLY A C 1
ATOM 1228 O O . GLY A 1 167 ? -16.672 -5.004 2.322 1 97.69 167 GLY A O 1
ATOM 1229 N N . CYS A 1 168 ? -18.531 -5.781 1.315 1 97.56 168 CYS A N 1
ATOM 1230 C CA . CYS A 1 168 ? -17.891 -6.797 0.492 1 97.56 168 CYS A CA 1
ATOM 1231 C C . CYS A 1 168 ? -17.984 -6.441 -0.987 1 97.56 168 CYS A C 1
ATOM 1233 O O . CYS A 1 168 ? -19.047 -6.078 -1.478 1 97.56 168 CYS A O 1
ATOM 1235 N N . PHE A 1 169 ? -16.844 -6.527 -1.67 1 97 169 PHE A N 1
ATOM 1236 C CA . PHE A 1 169 ? -16.781 -6.039 -3.043 1 97 169 PHE A CA 1
ATOM 1237 C C . PHE A 1 169 ? -16.125 -7.066 -3.957 1 97 169 PHE A C 1
ATOM 1239 O O . PHE A 1 169 ? -15.266 -7.836 -3.52 1 97 169 PHE A O 1
ATOM 1246 N N . ARG A 1 170 ? -16.547 -7.059 -5.242 1 96.75 170 ARG A N 1
ATOM 1247 C CA . ARG A 1 170 ? -15.969 -7.902 -6.277 1 96.75 170 ARG A CA 1
ATOM 1248 C C . ARG A 1 170 ? -15.367 -7.059 -7.395 1 96.75 170 ARG A C 1
ATOM 1250 O O . ARG A 1 170 ? -16.047 -6.207 -7.973 1 96.75 170 ARG A O 1
ATOM 1257 N N . TRP A 1 171 ? -14.109 -7.328 -7.555 1 95.19 171 TRP A N 1
ATOM 1258 C CA . TRP A 1 171 ? -13.367 -6.617 -8.586 1 95.19 171 TRP A CA 1
ATOM 1259 C C . TRP A 1 171 ? -12.836 -7.582 -9.641 1 95.19 171 TRP A C 1
ATOM 1261 O O . TRP A 1 171 ? -12.273 -8.625 -9.305 1 95.19 171 TRP A O 1
ATOM 1271 N N . GLN A 1 172 ? -13.086 -7.25 -10.961 1 93.5 172 GLN A N 1
ATOM 1272 C CA . GLN A 1 172 ? -12.531 -8.016 -12.07 1 93.5 172 GLN A CA 1
ATOM 1273 C C . GLN A 1 172 ? -11.266 -7.359 -12.609 1 93.5 172 GLN A C 1
ATOM 1275 O O . GLN A 1 172 ? -11.266 -6.168 -12.93 1 93.5 172 GLN A O 1
ATOM 1280 N N . LEU A 1 173 ? -10.227 -8.141 -12.695 1 92.56 173 LEU A N 1
ATOM 1281 C CA . LEU A 1 173 ? -8.938 -7.641 -13.148 1 92.56 173 LEU A CA 1
ATOM 1282 C C . LEU A 1 173 ? -8.367 -8.531 -14.242 1 92.56 173 LEU A C 1
ATOM 1284 O O . LEU A 1 173 ? -8.172 -9.734 -14.039 1 92.56 173 LEU A O 1
ATOM 1288 N N . ALA A 1 174 ? -8.125 -7.895 -15.398 1 91.69 174 ALA A N 1
ATOM 1289 C CA . ALA A 1 174 ? -7.398 -8.602 -16.438 1 91.69 174 ALA A CA 1
ATOM 1290 C C . ALA A 1 174 ? -5.891 -8.492 -16.234 1 91.69 174 ALA A C 1
ATOM 1292 O O . ALA A 1 174 ? -5.375 -7.414 -15.93 1 91.69 174 ALA A O 1
ATOM 1293 N N . ILE A 1 175 ? -5.203 -9.609 -16.375 1 90.81 175 ILE A N 1
ATOM 1294 C CA . ILE A 1 175 ? -3.756 -9.625 -16.172 1 90.81 175 ILE A CA 1
ATOM 1295 C C . ILE A 1 175 ? -3.068 -10.172 -17.422 1 90.81 175 ILE A C 1
ATOM 1297 O O . ILE A 1 175 ? -3.369 -11.273 -17.875 1 90.81 175 ILE A O 1
ATOM 1301 N N . ASP A 1 176 ? -2.178 -9.406 -17.922 1 89.5 176 ASP A N 1
ATOM 1302 C CA . ASP A 1 176 ? -1.294 -9.836 -19.016 1 89.5 176 ASP A CA 1
ATOM 1303 C C . ASP A 1 176 ? 0.109 -10.133 -18.484 1 89.5 176 ASP A C 1
ATOM 1305 O O . ASP A 1 176 ? 0.612 -9.43 -17.609 1 89.5 176 ASP A O 1
ATOM 1309 N N . PHE A 1 177 ? 0.68 -11.148 -19.031 1 87.94 177 PHE A N 1
ATOM 1310 C CA . PHE A 1 177 ? 2.037 -11.492 -18.625 1 87.94 177 PHE A CA 1
ATOM 1311 C C . PHE A 1 177 ? 3.025 -11.219 -19.766 1 87.94 177 PHE A C 1
ATO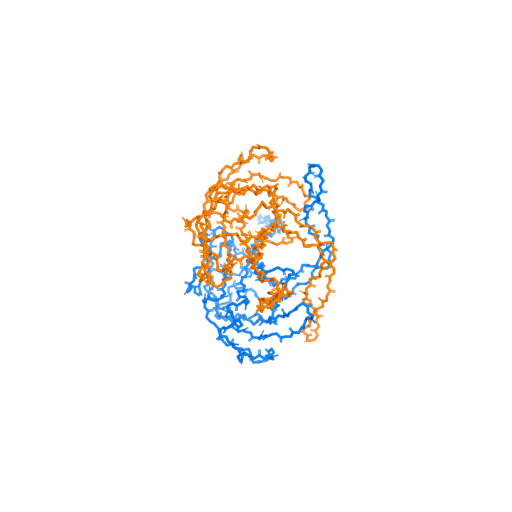M 1313 O O . PHE A 1 177 ? 2.727 -11.484 -20.922 1 87.94 177 PHE A O 1
ATOM 1320 N N . ALA A 1 178 ? 4.02 -10.633 -19.375 1 82.44 178 ALA A N 1
ATOM 1321 C CA . ALA A 1 178 ? 5.137 -10.43 -20.281 1 82.44 178 ALA A CA 1
ATOM 1322 C C . ALA A 1 178 ? 6.426 -11.031 -19.734 1 82.44 178 ALA A C 1
ATOM 1324 O O . ALA A 1 178 ? 6.547 -11.25 -18.531 1 82.44 178 ALA A O 1
ATOM 1325 N N . ALA A 1 179 ? 7.375 -11.383 -20.594 1 77 179 ALA A N 1
ATOM 1326 C CA . ALA A 1 179 ? 8.672 -11.938 -20.203 1 77 179 ALA A CA 1
ATOM 1327 C C . ALA A 1 179 ? 9.594 -10.844 -19.656 1 77 179 ALA A C 1
ATOM 1329 O O . ALA A 1 179 ? 9.492 -9.688 -20.047 1 77 179 ALA A O 1
ATOM 1330 N N . MET B 1 1 ? -26.688 44.406 26.281 1 34.84 1 MET B N 1
ATOM 1331 C CA . MET B 1 1 ? -26.797 43.062 26.828 1 34.84 1 MET B CA 1
ATOM 1332 C C . MET B 1 1 ? -26.297 42.031 25.828 1 34.84 1 MET B C 1
ATOM 1334 O O . MET B 1 1 ? -26.922 41.812 24.797 1 34.84 1 MET B O 1
ATOM 1338 N N . SER B 1 2 ? -24.938 41.812 25.594 1 39.06 2 SER B N 1
ATOM 1339 C CA . SER B 1 2 ? -24.125 41.156 24.594 1 39.06 2 SER B CA 1
ATOM 1340 C C . SER B 1 2 ? -24.328 39.656 24.609 1 39.06 2 SER B C 1
ATOM 1342 O O . SER B 1 2 ? -24.156 39 25.656 1 39.06 2 SER B O 1
ATOM 1344 N N . THR B 1 3 ? -25.266 39.125 23.844 1 46.25 3 THR B N 1
ATOM 1345 C CA . THR B 1 3 ? -25.594 37.719 23.781 1 46.25 3 THR B CA 1
ATOM 1346 C C . THR B 1 3 ? -24.328 36.875 23.594 1 46.25 3 THR B C 1
ATOM 1348 O O . THR B 1 3 ? -23.516 37.156 22.703 1 46.25 3 THR B O 1
ATOM 1351 N N . PRO B 1 4 ? -23.875 36.156 24.609 1 42.62 4 PRO B N 1
ATOM 1352 C CA . PRO B 1 4 ? -22.641 35.344 24.531 1 42.62 4 PRO B CA 1
ATOM 1353 C C . PRO B 1 4 ? -22.641 34.375 23.359 1 42.62 4 PRO B C 1
ATOM 1355 O O . PRO B 1 4 ? -23.703 33.875 22.984 1 42.62 4 PRO B O 1
ATOM 1358 N N . GLN B 1 5 ? -21.891 34.594 22.297 1 43.94 5 GLN B N 1
ATOM 1359 C CA . GLN B 1 5 ? -21.625 33.688 21.172 1 43.94 5 GLN B CA 1
ATOM 1360 C C . GLN B 1 5 ? -21.328 32.281 21.688 1 43.94 5 GLN B C 1
ATOM 1362 O O . GLN B 1 5 ? -20.562 32.094 22.625 1 43.94 5 GLN B O 1
ATOM 1367 N N . SER B 1 6 ? -22.328 31.375 21.594 1 45.03 6 SER B N 1
ATOM 1368 C CA . SER B 1 6 ? -22.203 29.953 21.922 1 45.03 6 SER B CA 1
ATOM 1369 C C . SER B 1 6 ? -20.844 29.422 21.484 1 45.03 6 SER B C 1
ATOM 1371 O O . SER B 1 6 ? -20.391 29.688 20.375 1 45.03 6 SER B O 1
ATOM 1373 N N . PRO B 1 7 ? -20.016 28.984 22.391 1 41.22 7 PRO B N 1
ATOM 1374 C CA . PRO B 1 7 ? -18.719 28.391 22.078 1 41.22 7 PRO B CA 1
ATOM 1375 C C . PRO B 1 7 ? -18.797 27.406 20.906 1 41.22 7 PRO B C 1
ATOM 1377 O O . PRO B 1 7 ? -19.844 26.844 20.641 1 41.22 7 PRO B O 1
ATOM 1380 N N . SER B 1 8 ? -18.188 27.672 19.734 1 43.69 8 SER B N 1
ATOM 1381 C CA . SER B 1 8 ? -17.891 26.719 18.688 1 43.69 8 SER B CA 1
ATOM 1382 C C . SER B 1 8 ? -17.641 25.328 19.25 1 43.69 8 SER B C 1
ATOM 1384 O O . SER B 1 8 ? -16.906 25.172 20.234 1 43.69 8 SER B O 1
ATOM 1386 N N . HIS B 1 9 ? -18.562 24.438 19.281 1 44.62 9 HIS B N 1
ATOM 1387 C CA . HIS B 1 9 ? -18.438 23.062 19.75 1 44.62 9 HIS B CA 1
ATOM 1388 C C . HIS B 1 9 ? -17.094 22.469 19.328 1 44.62 9 HIS B C 1
ATOM 1390 O O . HIS B 1 9 ? -16.891 22.156 18.141 1 44.62 9 HIS B O 1
ATOM 1396 N N . PRO B 1 10 ? -16.031 22.797 19.797 1 48.75 10 PRO B N 1
ATOM 1397 C CA . PRO B 1 10 ? -14.633 22.406 19.578 1 48.75 10 PRO B CA 1
ATOM 1398 C C . PRO B 1 10 ? -14.477 20.938 19.234 1 48.75 10 PRO B C 1
ATOM 1400 O O . PRO B 1 10 ? -13.398 20.5 18.812 1 48.75 10 PRO B O 1
ATOM 1403 N N . ASP B 1 11 ? -15.266 20 19.719 1 52.19 11 ASP B N 1
ATOM 1404 C CA . ASP B 1 11 ? -14.859 18.609 19.891 1 52.19 11 ASP B CA 1
ATOM 1405 C C . ASP B 1 11 ? -15.07 17.797 18.609 1 52.19 11 ASP B C 1
ATOM 1407 O O . ASP B 1 11 ? -15.211 16.578 18.656 1 52.19 11 ASP B O 1
ATOM 1411 N N . ALA B 1 12 ? -15.578 18.344 17.547 1 59.78 12 ALA B N 1
ATOM 1412 C CA . ALA B 1 12 ? -15.844 17.484 16.406 1 59.78 12 ALA B CA 1
ATOM 1413 C C . ALA B 1 12 ? -14.594 16.688 16.016 1 59.78 12 ALA B C 1
ATOM 1415 O O . ALA B 1 12 ? -13.484 17.219 16.047 1 59.78 12 ALA B O 1
ATOM 1416 N N . PRO B 1 13 ? -14.797 15.414 15.938 1 74.69 13 PRO B N 1
ATOM 1417 C CA . PRO B 1 13 ? -13.633 14.586 15.602 1 74.69 13 PRO B CA 1
ATOM 1418 C C . PRO B 1 13 ? -12.891 15.086 14.359 1 74.69 13 PRO B C 1
ATOM 1420 O O . PRO B 1 13 ? -13.523 15.477 13.383 1 74.69 13 PRO B O 1
ATOM 1423 N N . VAL B 1 14 ? -11.719 15.469 14.539 1 82.75 14 VAL B N 1
ATOM 1424 C CA . VAL B 1 14 ? -10.844 15.938 13.469 1 82.75 14 VAL B CA 1
ATO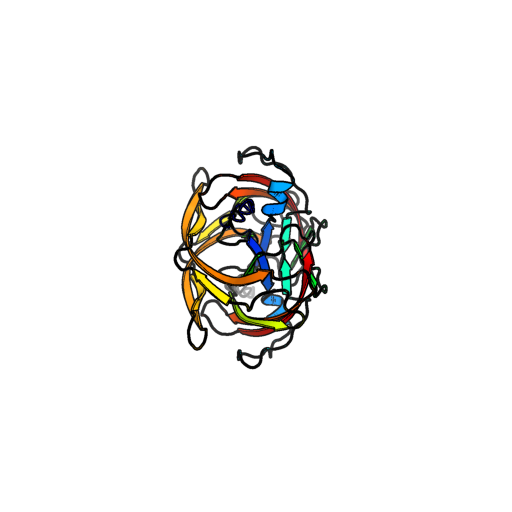M 1425 C C . VAL B 1 14 ? -10.852 14.93 12.32 1 82.75 14 VAL B C 1
ATOM 1427 O O . VAL B 1 14 ? -10.68 13.734 12.531 1 82.75 14 VAL B O 1
ATOM 1430 N N . ARG B 1 15 ? -11.227 15.367 11.102 1 91.44 15 ARG B N 1
ATOM 1431 C CA . ARG B 1 15 ? -11.188 14.531 9.906 1 91.44 15 ARG B CA 1
ATOM 1432 C C . ARG B 1 15 ? -9.758 14.172 9.531 1 91.44 15 ARG B C 1
ATOM 1434 O O . ARG B 1 15 ? -8.859 15.008 9.625 1 91.44 15 ARG B O 1
ATOM 1441 N N . VAL B 1 16 ? -9.547 12.93 9.156 1 93.31 16 VAL B N 1
ATOM 1442 C CA . VAL B 1 16 ? -8.219 12.461 8.766 1 93.31 16 VAL B CA 1
ATOM 1443 C C . VAL B 1 16 ? -8.25 11.953 7.324 1 93.31 16 VAL B C 1
ATOM 1445 O O . VAL B 1 16 ? -9.188 11.25 6.926 1 93.31 16 VAL B O 1
ATOM 1448 N N . VAL B 1 17 ? -7.305 12.359 6.523 1 93 17 VAL B N 1
ATOM 1449 C CA . VAL B 1 17 ? -7.109 11.844 5.168 1 93 17 VAL B CA 1
ATOM 1450 C C . VAL B 1 17 ? -5.781 11.102 5.086 1 93 17 VAL B C 1
ATOM 1452 O O . VAL B 1 17 ? -4.727 11.656 5.398 1 93 17 VAL B O 1
ATOM 1455 N N . ASP B 1 18 ? -5.887 9.859 4.66 1 94.56 18 ASP B N 1
ATOM 1456 C CA . ASP B 1 18 ? -4.684 9.039 4.535 1 94.56 18 ASP B CA 1
ATOM 1457 C C . ASP B 1 18 ? -4.184 9.016 3.092 1 94.56 18 ASP B C 1
ATOM 1459 O O . ASP B 1 18 ? -4.941 8.734 2.166 1 94.56 18 ASP B O 1
ATOM 1463 N N . VAL B 1 19 ? -2.924 9.328 2.943 1 93 19 VAL B N 1
ATOM 1464 C CA . VAL B 1 19 ? -2.238 9.281 1.654 1 93 19 VAL B CA 1
ATOM 1465 C C . VAL B 1 19 ? -1.232 8.133 1.643 1 93 19 VAL B C 1
ATOM 1467 O O . VAL B 1 19 ? -0.488 7.945 2.607 1 93 19 VAL B O 1
ATOM 1470 N N . MET B 1 20 ? -1.221 7.363 0.577 1 92.88 20 MET B N 1
ATOM 1471 C CA . MET B 1 20 ? -0.264 6.27 0.419 1 92.88 20 MET B CA 1
ATOM 1472 C C . MET B 1 20 ? 0.742 6.582 -0.683 1 92.88 20 MET B C 1
ATOM 1474 O O . MET B 1 20 ? 0.356 6.91 -1.808 1 92.88 20 MET B O 1
ATOM 1478 N N . LEU B 1 21 ? 1.98 6.527 -0.325 1 92.44 21 LEU B N 1
ATOM 1479 C CA . LEU B 1 21 ? 3.057 6.555 -1.31 1 92.44 21 LEU B CA 1
ATOM 1480 C C . LEU B 1 21 ? 3.496 5.141 -1.676 1 92.44 21 LEU B C 1
ATOM 1482 O O . LEU B 1 21 ? 3.67 4.293 -0.797 1 92.44 21 LEU B O 1
ATOM 1486 N N . ILE B 1 22 ? 3.633 4.895 -2.924 1 91.25 22 ILE B N 1
ATOM 1487 C CA . ILE B 1 22 ? 4.121 3.607 -3.406 1 91.25 22 ILE B CA 1
ATOM 1488 C C . ILE B 1 22 ? 5.453 3.797 -4.125 1 91.25 22 ILE B C 1
ATOM 1490 O O . ILE B 1 22 ? 5.539 4.543 -5.105 1 91.25 22 ILE B O 1
ATOM 1494 N N . PHE B 1 23 ? 6.48 3.164 -3.596 1 91.44 23 PHE B N 1
ATOM 1495 C CA . PHE B 1 23 ? 7.793 3.17 -4.234 1 91.44 23 PHE B CA 1
ATOM 1496 C C . PHE B 1 23 ? 8.047 1.858 -4.969 1 91.44 23 PHE B C 1
ATOM 1498 O O . PHE B 1 23 ? 8.078 0.792 -4.348 1 91.44 23 PHE B O 1
ATOM 1505 N N . ASP B 1 24 ? 8.172 1.931 -6.27 1 90 24 ASP B N 1
ATOM 1506 C CA . ASP B 1 24 ? 8.547 0.767 -7.062 1 90 24 ASP B CA 1
ATOM 1507 C C . ASP B 1 24 ? 10.031 0.431 -6.871 1 90 24 ASP B C 1
ATOM 1509 O O . ASP B 1 24 ? 10.867 0.796 -7.695 1 90 24 ASP B O 1
ATOM 1513 N N . ALA B 1 25 ? 10.289 -0.314 -5.859 1 93.25 25 ALA B N 1
ATOM 1514 C CA . ALA B 1 25 ? 11.664 -0.6 -5.449 1 93.25 25 ALA B CA 1
ATOM 1515 C C . ALA B 1 25 ? 12.438 -1.305 -6.562 1 93.25 25 ALA B C 1
ATOM 1517 O O . ALA B 1 25 ? 13.586 -0.966 -6.84 1 93.25 25 ALA B O 1
ATOM 1518 N N . VAL B 1 26 ? 11.805 -2.223 -7.246 1 90.88 26 VAL B N 1
ATOM 1519 C CA . VAL B 1 26 ? 12.469 -3.008 -8.281 1 90.88 26 VAL B CA 1
ATOM 1520 C C . VAL B 1 26 ? 12.93 -2.092 -9.414 1 90.88 26 VAL B C 1
ATOM 1522 O O . VAL B 1 26 ? 14.094 -2.119 -9.812 1 90.88 26 VAL B O 1
ATOM 1525 N N . THR B 1 27 ? 12.047 -1.296 -9.836 1 88.69 27 THR B N 1
ATOM 1526 C CA . THR B 1 27 ? 12.367 -0.391 -10.93 1 88.69 27 THR B CA 1
ATOM 1527 C C . THR B 1 27 ? 13.383 0.658 -10.492 1 88.69 27 THR B C 1
ATOM 1529 O O . THR B 1 27 ? 14.32 0.972 -11.227 1 88.69 27 THR B O 1
ATOM 1532 N N . LEU B 1 28 ? 13.203 1.229 -9.297 1 92.19 28 LEU B N 1
ATOM 1533 C CA . LEU B 1 28 ? 14.117 2.24 -8.773 1 92.19 28 LEU B CA 1
ATOM 1534 C C . LEU B 1 28 ? 15.539 1.701 -8.711 1 92.19 28 LEU B C 1
ATOM 1536 O O . LEU B 1 28 ? 16.469 2.34 -9.203 1 92.19 28 LEU B O 1
ATOM 1540 N N . LEU B 1 29 ? 15.703 0.529 -8.18 1 94.12 29 LEU B N 1
ATOM 1541 C CA . LEU B 1 29 ? 17.031 -0.039 -7.969 1 94.12 29 LEU B CA 1
ATOM 1542 C C . LEU B 1 29 ? 17.656 -0.467 -9.297 1 94.12 29 LEU B C 1
ATOM 1544 O O . LEU B 1 29 ? 18.859 -0.317 -9.492 1 94.12 29 LEU B O 1
ATOM 1548 N N . SER B 1 30 ? 16.828 -0.987 -10.188 1 91.19 30 SER B N 1
ATOM 1549 C CA . SER B 1 30 ? 17.359 -1.398 -11.484 1 91.19 30 SER B CA 1
ATOM 1550 C C . SER B 1 30 ? 17.75 -0.191 -12.328 1 91.19 30 SER B C 1
ATOM 1552 O O . SER B 1 30 ? 18.719 -0.255 -13.094 1 91.19 30 SER B O 1
ATOM 1554 N N . SER B 1 31 ? 17.078 0.903 -12.227 1 91.69 31 SER B N 1
ATOM 1555 C CA . SER B 1 31 ? 17.328 2.092 -13.031 1 91.69 31 SER B CA 1
ATOM 1556 C C . SER B 1 31 ? 18.438 2.945 -12.422 1 91.69 31 SER B C 1
ATOM 1558 O O . SER B 1 31 ? 18.984 3.834 -13.078 1 91.69 31 SER B O 1
ATOM 1560 N N . HIS B 1 32 ? 18.734 2.729 -11.164 1 95.38 32 HIS B N 1
ATOM 1561 C CA . HIS B 1 32 ? 19.75 3.494 -10.461 1 95.38 32 HIS B CA 1
ATOM 1562 C C . HIS B 1 32 ? 20.719 2.574 -9.719 1 95.38 32 HIS B C 1
ATOM 1564 O O . HIS B 1 32 ? 20.828 2.646 -8.492 1 95.38 32 HIS B O 1
ATOM 1570 N N . PRO B 1 33 ? 21.5 1.768 -10.43 1 95 33 PRO B N 1
ATOM 1571 C CA . PRO B 1 33 ? 22.391 0.815 -9.766 1 95 33 PRO B CA 1
ATOM 1572 C C . PRO B 1 33 ? 23.438 1.499 -8.891 1 95 33 PRO B C 1
ATOM 1574 O O . PRO B 1 33 ? 23.969 0.889 -7.957 1 95 33 PRO B O 1
ATOM 1577 N N . GLU B 1 34 ? 23.719 2.773 -9.148 1 96.88 34 GLU B N 1
ATOM 1578 C CA . GLU B 1 34 ? 24.703 3.516 -8.367 1 96.88 34 GLU B CA 1
ATOM 1579 C C . GLU B 1 34 ? 24.031 4.492 -7.41 1 96.88 34 GLU B C 1
ATOM 1581 O O . GLU B 1 34 ? 24.594 5.531 -7.074 1 96.88 34 GLU B O 1
ATOM 1586 N N . ALA B 1 35 ? 22.844 4.199 -7.078 1 97.31 35 ALA B N 1
ATOM 1587 C CA . ALA B 1 35 ? 22.109 5.09 -6.18 1 97.31 35 ALA B CA 1
ATOM 1588 C C . ALA B 1 35 ? 22.859 5.293 -4.871 1 97.31 35 ALA B C 1
ATOM 1590 O O . ALA B 1 35 ? 23.516 4.371 -4.375 1 97.31 35 ALA B O 1
ATOM 1591 N N . SER B 1 36 ? 22.703 6.473 -4.309 1 97.75 36 SER B N 1
ATOM 1592 C CA . SER B 1 36 ? 23.297 6.805 -3.021 1 97.75 36 SER B CA 1
ATOM 1593 C C . SER B 1 36 ? 22.828 5.844 -1.932 1 97.75 36 SER B C 1
ATOM 1595 O O . SER B 1 36 ? 21.656 5.465 -1.893 1 97.75 36 SER B O 1
ATOM 1597 N N . ARG B 1 37 ? 23.797 5.516 -1.063 1 96.69 37 ARG B N 1
ATOM 1598 C CA . ARG B 1 37 ? 23.422 4.684 0.075 1 96.69 37 ARG B CA 1
ATOM 1599 C C . ARG B 1 37 ? 23.484 5.477 1.376 1 96.69 37 ARG B C 1
ATOM 1601 O O . ARG B 1 37 ? 23.453 4.895 2.465 1 96.69 37 ARG B O 1
ATOM 1608 N N . THR B 1 38 ? 23.516 6.797 1.278 1 93.75 38 THR B N 1
ATOM 1609 C CA . THR B 1 38 ? 23.516 7.664 2.449 1 93.75 38 THR B CA 1
ATOM 1610 C C . THR B 1 38 ? 22.312 8.602 2.438 1 93.75 38 THR B C 1
ATOM 1612 O O . THR B 1 38 ? 22.031 9.25 1.428 1 93.75 38 THR B O 1
ATOM 1615 N N . PRO B 1 39 ? 21.625 8.656 3.566 1 90.19 39 PRO B N 1
ATOM 1616 C CA . PRO B 1 39 ? 20.422 9.477 3.643 1 90.19 39 PRO B CA 1
ATOM 1617 C C . PRO B 1 39 ? 20.703 10.969 3.471 1 90.19 39 PRO B C 1
ATOM 1619 O O . PRO B 1 39 ? 19.797 11.742 3.17 1 90.19 39 PRO B O 1
ATOM 1622 N N . ASP B 1 40 ? 21.906 11.422 3.645 1 92.06 40 ASP B N 1
ATOM 1623 C CA . ASP B 1 40 ? 22.25 12.836 3.555 1 92.06 40 ASP B CA 1
ATOM 1624 C C . ASP B 1 40 ? 22.375 13.281 2.098 1 92.06 40 ASP B C 1
ATOM 1626 O O . ASP B 1 40 ? 22.375 14.477 1.805 1 92.06 40 ASP B O 1
ATOM 1630 N N . ALA B 1 41 ? 22.5 12.344 1.208 1 96.06 41 ALA B N 1
ATOM 1631 C CA . ALA B 1 41 ? 22.656 12.664 -0.208 1 96.06 41 ALA B CA 1
ATOM 1632 C C . ALA B 1 41 ? 21.797 11.75 -1.079 1 96.06 41 ALA B C 1
ATOM 1634 O O . ALA B 1 41 ? 22.328 11.023 -1.933 1 96.06 41 ALA B O 1
ATOM 1635 N N . PRO B 1 42 ? 20.531 11.852 -0.941 1 97.31 42 PRO B N 1
ATOM 1636 C CA . PRO B 1 42 ? 19.672 10.938 -1.704 1 97.31 42 PRO B CA 1
ATOM 1637 C C . PRO B 1 42 ? 19.719 11.203 -3.207 1 97.31 42 PRO B C 1
ATOM 1639 O O . PRO B 1 42 ? 19.922 12.344 -3.633 1 97.31 42 PRO B O 1
ATOM 1642 N N . THR B 1 43 ? 19.609 10.188 -4.062 1 98 43 THR B N 1
ATOM 1643 C CA . THR B 1 43 ? 19.531 10.258 -5.516 1 98 43 THR B CA 1
ATOM 1644 C C . THR B 1 43 ? 18.172 10.812 -5.961 1 98 43 THR B C 1
ATOM 1646 O O . THR B 1 43 ? 17.125 10.25 -5.637 1 98 43 THR B O 1
ATOM 1649 N N . PRO B 1 44 ? 18.125 11.914 -6.711 1 96.06 44 PRO B N 1
ATOM 1650 C CA . PRO B 1 44 ? 16.844 12.445 -7.199 1 96.06 44 PRO B CA 1
ATOM 1651 C C . PRO B 1 44 ? 16.172 11.523 -8.203 1 96.06 44 PRO B C 1
ATOM 1653 O O . PRO B 1 44 ? 16.844 10.945 -9.062 1 96.06 44 PRO B O 1
ATOM 1656 N N . VAL B 1 45 ? 14.828 11.336 -7.988 1 92 45 VAL B N 1
ATOM 1657 C CA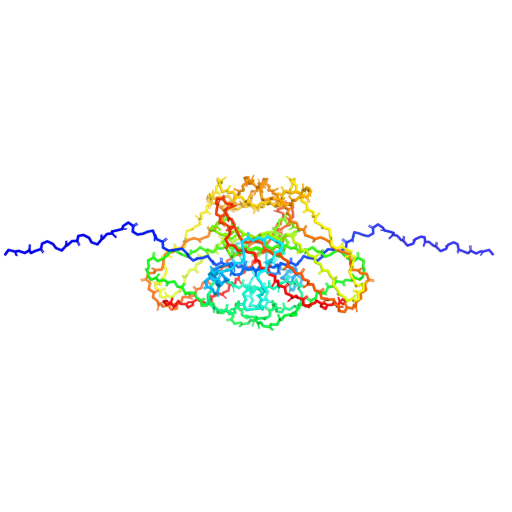 . VAL B 1 45 ? 14.07 10.492 -8.914 1 92 45 VAL B CA 1
ATOM 1658 C C . VAL B 1 45 ? 12.789 11.203 -9.336 1 92 45 VAL B C 1
ATOM 1660 O O . VAL B 1 45 ? 12.352 12.148 -8.672 1 92 45 VAL B O 1
ATOM 1663 N N . GLY B 1 46 ? 12.211 10.797 -10.484 1 80.44 46 GLY B N 1
ATOM 1664 C CA . GLY B 1 46 ? 10.945 11.336 -10.953 1 80.44 46 GLY B CA 1
ATOM 1665 C C . GLY B 1 46 ? 9.758 10.445 -10.625 1 80.44 46 GLY B C 1
ATOM 1666 O O . GLY B 1 46 ? 9.859 9.555 -9.781 1 80.44 46 GLY B O 1
ATOM 1667 N N . ALA B 1 47 ? 8.641 10.836 -11.227 1 70.44 47 ALA B N 1
ATOM 1668 C CA . ALA B 1 47 ? 7.363 10.195 -10.93 1 70.44 47 ALA B CA 1
ATOM 1669 C C . ALA B 1 47 ? 7.211 8.891 -11.703 1 70.44 47 ALA B C 1
ATOM 1671 O O . ALA B 1 47 ? 6.137 8.289 -11.711 1 70.44 47 ALA B O 1
ATOM 1672 N N . GLN B 1 48 ? 8.32 8.391 -12.242 1 76.62 48 GLN B N 1
ATOM 1673 C CA . GLN B 1 48 ? 8.211 7.176 -13.039 1 76.62 48 GLN B CA 1
ATOM 1674 C C . GLN B 1 48 ? 8.227 5.934 -12.156 1 76.62 48 GLN B C 1
ATOM 1676 O O . GLN B 1 48 ? 7.801 4.855 -12.57 1 76.62 48 GLN B O 1
ATOM 1681 N N . CYS B 1 49 ? 8.703 6.117 -10.93 1 84.19 49 CYS B N 1
ATOM 1682 C CA . CYS B 1 49 ? 8.859 4.941 -10.07 1 84.19 49 CYS B CA 1
ATOM 1683 C C . CYS B 1 49 ? 8.234 5.176 -8.703 1 84.19 49 CYS B C 1
ATOM 1685 O O . CYS B 1 49 ? 8.367 4.336 -7.809 1 84.19 49 CYS B O 1
ATOM 1687 N N . CYS B 1 50 ? 7.656 6.289 -8.539 1 89.19 50 CYS B N 1
ATOM 1688 C CA . CYS B 1 50 ? 7 6.648 -7.281 1 89.19 50 CYS B CA 1
ATOM 1689 C C . CYS B 1 50 ? 5.59 7.172 -7.535 1 89.19 50 CYS B C 1
ATOM 1691 O O . CYS B 1 50 ? 5.383 8.008 -8.422 1 89.19 50 CYS B O 1
ATOM 1693 N N . TYR B 1 51 ? 4.68 6.68 -6.711 1 85.62 51 TYR B N 1
ATOM 1694 C CA . TYR B 1 51 ? 3.279 7.031 -6.906 1 85.62 51 TYR B CA 1
ATOM 1695 C C . TYR B 1 51 ? 2.627 7.434 -5.59 1 85.62 51 TYR B C 1
ATOM 1697 O O . TYR B 1 51 ? 3.008 6.938 -4.523 1 85.62 51 TYR B O 1
ATOM 1705 N N . ALA B 1 52 ? 1.738 8.375 -5.77 1 89 52 ALA B N 1
ATOM 1706 C CA . ALA B 1 52 ? 0.969 8.797 -4.605 1 89 52 ALA B CA 1
ATOM 1707 C C . ALA B 1 52 ? -0.528 8.609 -4.836 1 89 52 ALA B C 1
ATOM 1709 O O . ALA B 1 52 ? -1.027 8.852 -5.938 1 89 52 ALA B O 1
ATOM 1710 N N . PHE B 1 53 ? -1.125 8.156 -3.723 1 85.5 53 PHE B N 1
ATOM 1711 C CA . PHE B 1 53 ? -2.561 7.906 -3.779 1 85.5 53 PHE B CA 1
ATOM 1712 C C . PHE B 1 53 ? -3.27 8.539 -2.592 1 85.5 53 PHE B C 1
ATOM 1714 O O . PHE B 1 53 ? -2.818 8.414 -1.451 1 85.5 53 PHE B O 1
ATOM 1721 N N . ALA B 1 54 ? -4.332 9.32 -2.912 1 88.06 54 ALA B N 1
ATOM 1722 C CA . ALA B 1 54 ? -5.262 9.836 -1.911 1 88.06 54 ALA B CA 1
ATOM 1723 C C . ALA B 1 54 ? -6.703 9.492 -2.27 1 88.06 54 ALA B C 1
ATOM 1725 O O . ALA B 1 54 ? -7.086 9.539 -3.441 1 88.06 54 ALA B O 1
ATOM 1726 N N . PRO B 1 55 ? -7.473 9.117 -1.167 1 80.62 55 PRO B N 1
ATOM 1727 C CA . PRO B 1 55 ? -8.867 8.789 -1.465 1 80.62 55 PRO B CA 1
ATOM 1728 C C . PRO B 1 55 ? -9.625 9.953 -2.109 1 80.62 55 PRO B C 1
ATOM 1730 O O . PRO B 1 55 ? -9.344 11.117 -1.81 1 80.62 55 PRO B O 1
ATOM 1733 N N . GLY B 1 56 ? -10.672 9.633 -2.852 1 69.31 56 GLY B N 1
ATOM 1734 C CA . GLY B 1 56 ? -11.578 10.617 -3.41 1 69.31 56 GLY B CA 1
ATOM 1735 C C . GLY B 1 56 ? -10.969 11.422 -4.543 1 69.31 56 GLY B C 1
ATOM 1736 O O . GLY B 1 56 ? -11.656 12.211 -5.195 1 69.31 56 GLY B O 1
ATOM 1737 N N . ALA B 1 57 ? -9.578 11.578 -4.473 1 57.22 57 ALA B N 1
ATOM 1738 C CA . ALA B 1 57 ? -8.945 12.438 -5.473 1 57.22 57 ALA B CA 1
ATOM 1739 C C . ALA B 1 57 ? -9.141 11.875 -6.879 1 57.22 57 ALA B C 1
ATOM 1741 O O . ALA B 1 57 ? -8.773 12.516 -7.863 1 57.22 57 ALA B O 1
ATOM 1742 N N . GLY B 1 58 ? -10.039 11.016 -7.02 1 57.5 58 GLY B N 1
ATOM 1743 C CA . GLY B 1 58 ? -10.117 10.344 -8.305 1 57.5 58 GLY B CA 1
ATOM 1744 C C . GLY B 1 58 ? -9.031 9.305 -8.5 1 57.5 58 GLY B C 1
ATOM 1745 O O . GLY B 1 58 ? -8.648 8.617 -7.555 1 57.5 58 GLY B O 1
ATOM 1746 N N . ALA B 1 59 ? -8.328 9.391 -9.805 1 54.38 59 ALA B N 1
ATOM 1747 C CA . ALA B 1 59 ? -7.328 8.391 -10.164 1 54.38 59 ALA B CA 1
ATOM 1748 C C . ALA B 1 59 ? -6.02 8.625 -9.414 1 54.38 59 ALA B C 1
ATOM 1750 O O . ALA B 1 59 ? -5.707 9.75 -9.031 1 54.38 59 ALA B O 1
ATOM 1751 N N . PRO B 1 60 ? -5.418 7.465 -8.82 1 53.91 60 PRO B N 1
ATOM 1752 C CA . PRO B 1 60 ? -4.039 7.645 -8.352 1 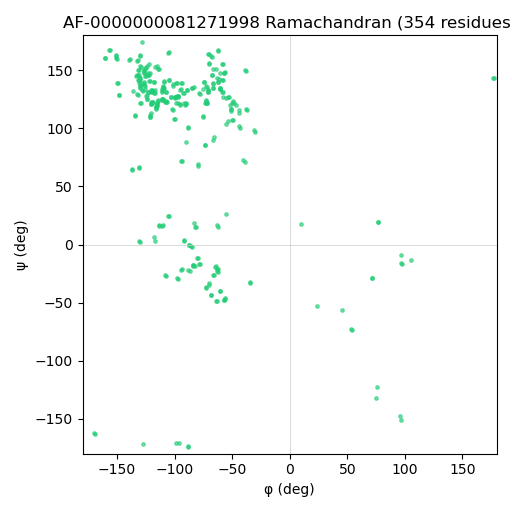53.91 60 PRO B CA 1
ATOM 1753 C C . PRO B 1 60 ? -3.213 8.531 -9.281 1 53.91 60 PRO B C 1
ATOM 1755 O O . PRO B 1 60 ? -3.539 8.672 -10.461 1 53.91 60 PRO B O 1
ATOM 1758 N N . THR B 1 61 ? -2.244 9.25 -8.617 1 57.22 61 THR B N 1
ATOM 1759 C CA . THR B 1 61 ? -1.355 10.039 -9.461 1 57.22 61 THR B CA 1
ATOM 1760 C C . THR B 1 61 ? -0.86 9.219 -10.641 1 57.22 61 THR B C 1
ATOM 1762 O O . THR B 1 61 ? -0.502 8.047 -10.492 1 57.22 61 THR B O 1
ATOM 1765 N N . ALA B 1 62 ? -1.15 9.672 -11.734 1 54.72 62 ALA B N 1
ATOM 1766 C CA . ALA B 1 62 ? -0.61 9.102 -12.961 1 54.72 62 ALA B CA 1
ATOM 1767 C C . ALA B 1 62 ? 0.916 9.117 -12.953 1 54.72 62 ALA B C 1
ATOM 1769 O O . ALA B 1 62 ? 1.528 9.961 -12.297 1 54.72 62 ALA B O 1
ATOM 1770 N N . PRO B 1 63 ? 1.279 8.031 -13.648 1 53.53 63 PRO B N 1
ATOM 1771 C CA . PRO B 1 63 ? 2.709 8.133 -13.945 1 53.53 63 PRO B CA 1
ATOM 1772 C C . PRO B 1 63 ? 3.09 9.469 -14.578 1 53.53 63 PRO B C 1
ATOM 1774 O O . PRO B 1 63 ? 2.389 9.961 -15.461 1 53.53 63 PRO B O 1
ATOM 1777 N N . ASN B 1 64 ? 3.832 10.273 -13.992 1 52.31 64 ASN B N 1
ATOM 1778 C CA . ASN B 1 64 ? 4.422 11.492 -14.547 1 52.31 64 ASN B CA 1
ATOM 1779 C C . ASN B 1 64 ? 3.723 12.742 -14.023 1 52.31 64 ASN B C 1
ATOM 1781 O O . ASN B 1 64 ? 4.117 13.859 -14.359 1 52.31 64 ASN B O 1
ATOM 1785 N N . SER B 1 65 ? 2.613 12.477 -13.438 1 59.66 65 SER B N 1
ATOM 1786 C CA . SER B 1 65 ? 1.997 13.742 -13.047 1 59.66 65 SER B CA 1
ATOM 1787 C C . SER B 1 65 ? 2.572 14.25 -11.727 1 59.66 65 SER B C 1
ATOM 1789 O O . SER B 1 65 ? 2.621 15.453 -11.492 1 59.66 65 SER B O 1
ATOM 1791 N N . GLY B 1 66 ? 3.652 13.797 -11.328 1 74.25 66 GLY B N 1
ATOM 1792 C CA . GLY B 1 66 ? 4.262 14.234 -10.086 1 74.25 66 GLY B CA 1
ATOM 1793 C C . GLY B 1 66 ? 3.342 15.094 -9.242 1 74.25 66 GLY B C 1
ATOM 1794 O O . GLY B 1 66 ? 3.803 15.977 -8.516 1 74.25 66 GLY B O 1
ATOM 1795 N N . ARG B 1 67 ? 1.917 15.086 -9.484 1 85.06 67 ARG B N 1
ATOM 1796 C CA . ARG B 1 67 ? 0.97 15.938 -8.773 1 85.06 67 ARG B CA 1
ATOM 1797 C C . ARG B 1 67 ? -0.144 15.102 -8.148 1 85.06 67 ARG B C 1
ATOM 1799 O O . ARG B 1 67 ? -0.693 14.203 -8.789 1 85.06 67 ARG B O 1
ATOM 1806 N N . LEU B 1 68 ? -0.405 15.43 -6.875 1 88.88 68 LEU B N 1
ATOM 1807 C CA . LEU B 1 68 ? -1.466 14.766 -6.125 1 88.88 68 LEU B CA 1
ATOM 1808 C C . LEU B 1 68 ? -2.527 15.766 -5.68 1 88.88 68 LEU B C 1
ATOM 1810 O O . LEU B 1 68 ? -2.197 16.844 -5.176 1 88.88 68 LEU B O 1
ATOM 1814 N N . THR B 1 69 ? -3.74 15.469 -5.887 1 88.25 69 THR B N 1
ATOM 1815 C CA . THR B 1 69 ? -4.828 16.25 -5.301 1 88.25 69 THR B CA 1
ATOM 1816 C C . THR B 1 69 ? -5.375 15.555 -4.055 1 88.25 69 THR B C 1
ATOM 1818 O O . THR B 1 69 ? -5.699 14.359 -4.094 1 88.25 69 THR B O 1
ATOM 1821 N N . VAL B 1 70 ? -5.41 16.266 -2.986 1 89.44 70 VAL B N 1
ATOM 1822 C CA . VAL B 1 70 ? -5.945 15.75 -1.732 1 89.44 70 VAL B CA 1
ATOM 1823 C C . VAL B 1 70 ? -7.199 16.531 -1.344 1 89.44 70 VAL B C 1
ATOM 1825 O O . VAL B 1 70 ? -7.156 17.75 -1.184 1 89.44 70 VAL B O 1
ATOM 1828 N N . CYS B 1 71 ? -8.281 15.828 -1.197 1 89.5 71 CYS B N 1
ATOM 1829 C CA . CYS B 1 71 ? -9.523 16.438 -0.724 1 89.5 71 CYS B CA 1
ATOM 1830 C C . CYS B 1 71 ? -9.602 16.406 0.797 1 89.5 71 CYS B C 1
ATOM 1832 O O . CYS B 1 71 ? -9.898 15.367 1.382 1 89.5 71 CYS B O 1
ATOM 1834 N N . ALA B 1 72 ? -9.297 17.516 1.398 1 90.44 72 ALA B N 1
ATOM 1835 C CA . ALA B 1 72 ? -9.289 17.641 2.854 1 90.44 72 ALA B CA 1
ATOM 1836 C C . ALA B 1 72 ? -9.68 19.047 3.285 1 90.44 72 ALA B C 1
ATOM 1838 O O . ALA B 1 72 ? -9.172 20.031 2.742 1 90.44 72 ALA B O 1
ATOM 1839 N N . PRO B 1 73 ? -10.656 19.141 4.191 1 91.25 73 PRO B N 1
ATOM 1840 C CA . PRO B 1 73 ? -10.992 20.484 4.703 1 91.25 73 PRO B CA 1
ATOM 1841 C C . PRO B 1 73 ? -9.883 21.078 5.559 1 91.25 73 PRO B C 1
ATOM 1843 O O . PRO B 1 73 ? -9 20.359 6.039 1 91.25 73 PRO B O 1
ATOM 1846 N N . ILE B 1 74 ? -9.969 22.422 5.723 1 94 74 ILE B N 1
ATOM 1847 C CA . ILE B 1 74 ? -9.047 23.094 6.629 1 94 74 ILE B CA 1
ATOM 1848 C C . ILE B 1 74 ? -9.219 22.547 8.047 1 94 74 ILE B C 1
ATOM 1850 O O . ILE B 1 74 ? -10.344 22.344 8.508 1 94 74 ILE B O 1
ATOM 1854 N N . GLY B 1 75 ? -8.109 22.266 8.703 1 94.88 75 GLY B N 1
ATOM 1855 C CA . GLY B 1 75 ? -8.148 21.703 10.047 1 94.88 75 GLY B CA 1
ATOM 1856 C C . GLY B 1 75 ? -8.008 20.188 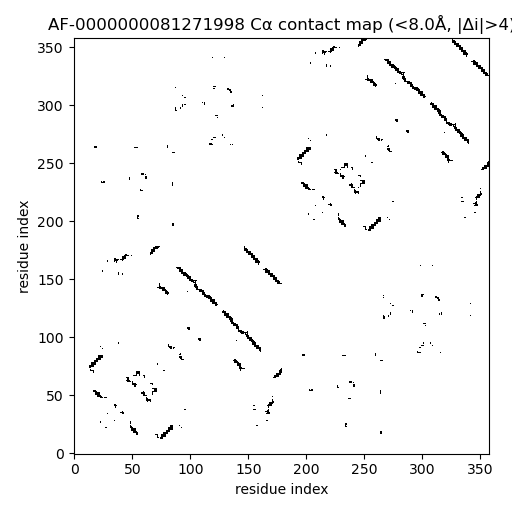10.062 1 94.88 75 GLY B C 1
ATOM 1857 O O . GLY B 1 75 ? -7.719 19.594 11.109 1 94.88 75 GLY B O 1
ATOM 1858 N N . ALA B 1 76 ? -8.203 19.562 8.906 1 94.88 76 ALA B N 1
ATOM 1859 C CA . ALA B 1 76 ? -8.062 18.125 8.828 1 94.88 76 ALA B CA 1
ATOM 1860 C C . ALA B 1 76 ? -6.605 17.703 8.977 1 94.88 76 ALA B C 1
ATOM 1862 O O . ALA B 1 76 ? -5.699 18.484 8.719 1 94.88 76 ALA B O 1
ATOM 1863 N N . LEU B 1 77 ? -6.434 16.438 9.422 1 96.06 77 LEU B N 1
ATOM 1864 C CA . LEU B 1 77 ? -5.105 15.844 9.438 1 96.06 77 LEU B CA 1
ATOM 1865 C C . LEU B 1 77 ? -4.848 15.055 8.156 1 96.06 77 LEU B C 1
ATOM 1867 O O . LEU B 1 77 ? -5.758 14.398 7.637 1 96.06 77 LEU B O 1
ATOM 1871 N N . VAL B 1 78 ? -3.656 15.18 7.645 1 94.94 78 VAL B N 1
ATOM 1872 C CA . VAL B 1 78 ? -3.178 14.352 6.543 1 94.94 78 VAL B CA 1
ATOM 1873 C C . VAL B 1 78 ? -2.09 13.406 7.043 1 94.94 78 VAL B C 1
ATOM 1875 O O . VAL B 1 78 ? -1.122 13.836 7.672 1 94.94 78 VAL B O 1
ATOM 1878 N N . ARG B 1 79 ? -2.26 12.188 6.836 1 96.62 79 ARG B N 1
ATOM 1879 C CA . ARG B 1 79 ? -1.255 11.18 7.156 1 96.62 79 ARG B CA 1
ATOM 1880 C C . ARG B 1 79 ? -0.668 10.562 5.891 1 96.62 79 ARG B C 1
ATOM 1882 O O . ARG B 1 79 ? -1.407 10.164 4.988 1 96.62 79 ARG B O 1
ATOM 1889 N N . ILE B 1 80 ? 0.642 10.492 5.84 1 96.25 80 ILE B N 1
ATOM 1890 C CA . ILE B 1 80 ? 1.328 9.93 4.684 1 96.25 80 ILE B CA 1
ATOM 1891 C C . ILE B 1 80 ? 2.074 8.656 5.094 1 96.25 80 ILE B C 1
ATOM 1893 O O . ILE B 1 80 ? 2.906 8.688 6 1 96.25 80 ILE B O 1
ATOM 1897 N N . ARG B 1 81 ? 1.718 7.578 4.488 1 95.69 81 ARG B N 1
ATOM 1898 C CA . ARG B 1 81 ? 2.396 6.297 4.648 1 95.69 81 ARG B CA 1
ATOM 1899 C C . ARG B 1 81 ? 3.066 5.867 3.348 1 95.69 81 ARG B C 1
ATOM 1901 O O . ARG B 1 81 ? 2.662 6.289 2.264 1 95.69 81 ARG B O 1
ATOM 1908 N N . ALA B 1 82 ? 4.148 5.113 3.488 1 94.81 82 ALA B N 1
ATOM 1909 C CA . ALA B 1 82 ? 4.863 4.625 2.312 1 94.81 82 ALA B CA 1
ATOM 1910 C C . ALA B 1 82 ? 4.953 3.102 2.316 1 94.81 82 ALA B C 1
ATOM 1912 O O . ALA B 1 82 ? 5.051 2.482 3.377 1 94.81 82 ALA B O 1
ATOM 1913 N N . ALA B 1 83 ? 4.906 2.555 1.163 1 93.62 83 ALA B N 1
ATOM 1914 C CA . ALA B 1 83 ? 5.043 1.108 1.008 1 93.62 83 ALA B CA 1
ATOM 1915 C C . ALA B 1 83 ? 5.672 0.758 -0.337 1 93.62 83 ALA B C 1
ATOM 1917 O O . ALA B 1 83 ? 5.719 1.593 -1.244 1 93.62 83 ALA B O 1
ATOM 1918 N N . THR B 1 84 ? 6.199 -0.39 -0.437 1 93.38 84 THR B N 1
ATOM 1919 C CA . THR B 1 84 ? 6.531 -1.049 -1.694 1 93.38 84 THR B CA 1
ATOM 1920 C C . THR B 1 84 ? 5.531 -2.158 -2.008 1 93.38 84 THR B C 1
ATOM 1922 O O . THR B 1 84 ? 4.812 -2.621 -1.119 1 93.38 84 THR B O 1
ATOM 1925 N N . PRO B 1 85 ? 5.52 -2.637 -3.227 1 90.19 85 PRO B N 1
ATOM 1926 C CA . PRO B 1 85 ? 4.582 -3.713 -3.557 1 90.19 85 PRO B CA 1
ATOM 1927 C C . PRO B 1 85 ? 4.848 -4.988 -2.76 1 90.19 85 PRO B C 1
ATOM 1929 O O . PRO B 1 85 ? 3.941 -5.809 -2.586 1 90.19 85 PRO B O 1
ATOM 1932 N N . SER B 1 86 ? 6.078 -5.199 -2.25 1 91.19 86 SER B N 1
ATOM 1933 C CA . SER B 1 86 ? 6.375 -6.41 -1.488 1 91.19 86 SER B CA 1
ATOM 1934 C C . SER B 1 86 ? 5.875 -6.297 -0.052 1 91.19 86 SER B C 1
ATOM 1936 O O . SER B 1 86 ? 5.789 -7.297 0.664 1 91.19 86 SER B O 1
ATOM 1938 N N . LEU B 1 87 ? 5.492 -5.109 0.349 1 87.81 87 LEU B N 1
ATOM 1939 C CA . LEU B 1 87 ? 4.941 -4.754 1.651 1 87.81 87 LEU B CA 1
ATOM 1940 C C . LEU B 1 87 ? 5.863 -5.207 2.777 1 87.81 87 LEU B C 1
ATOM 1942 O O . LEU B 1 87 ? 6.691 -4.43 3.26 1 87.81 87 LEU B O 1
ATOM 1946 N N . LEU B 1 88 ? 5.961 -6.441 3.098 1 84.69 88 LEU B N 1
ATOM 1947 C CA . LEU B 1 88 ? 6.672 -6.934 4.273 1 84.69 88 LEU B CA 1
ATOM 1948 C C . LEU B 1 88 ? 7.836 -7.832 3.871 1 84.69 88 LEU B C 1
ATOM 1950 O O . LEU B 1 88 ? 8.539 -8.367 4.73 1 84.69 88 LEU B O 1
ATOM 1954 N N . THR B 1 89 ? 7.988 -7.816 2.523 1 84.25 89 THR B N 1
ATOM 1955 C CA . THR B 1 89 ? 8.984 -8.781 2.07 1 84.25 89 THR B CA 1
ATOM 1956 C C . THR B 1 89 ? 10.023 -8.117 1.178 1 84.25 89 THR B C 1
ATOM 1958 O O . THR B 1 89 ? 10.055 -6.887 1.07 1 84.25 89 THR B O 1
ATOM 1961 N N . GLU B 1 90 ? 10.859 -8.648 0.55 1 87.69 90 GLU B N 1
ATOM 1962 C CA . GLU B 1 90 ? 12 -8.406 -0.325 1 87.69 90 GLU B CA 1
ATOM 1963 C C . GLU B 1 90 ? 12.594 -7.016 -0.09 1 87.69 90 GLU B C 1
ATOM 1965 O O . GLU B 1 90 ? 13.812 -6.867 0.037 1 87.69 90 GLU B O 1
ATOM 1970 N N . HIS B 1 91 ? 11.578 -5.941 -0.188 1 93.56 91 HIS B N 1
ATOM 1971 C CA . HIS B 1 91 ? 12.031 -4.566 -0.026 1 93.56 91 HIS B CA 1
ATOM 1972 C C . HIS B 1 91 ? 11.172 -3.814 0.981 1 93.56 91 HIS B C 1
ATOM 1974 O O . HIS B 1 91 ? 9.953 -3.998 1.021 1 93.56 91 HIS B O 1
ATOM 1980 N N . ALA B 1 92 ? 11.805 -3.021 1.746 1 95 92 ALA B N 1
ATOM 1981 C CA . ALA B 1 92 ? 11.125 -2.049 2.6 1 95 92 ALA B CA 1
ATOM 1982 C C . ALA B 1 92 ? 11.5 -0.621 2.207 1 95 92 ALA B C 1
ATOM 1984 O O . ALA B 1 92 ? 12.523 -0.396 1.556 1 95 92 ALA B O 1
ATOM 1985 N N . VAL B 1 93 ? 10.578 0.254 2.5 1 95.88 93 VAL B N 1
ATOM 1986 C CA . VAL B 1 93 ? 10.852 1.67 2.275 1 95.88 93 VAL B CA 1
ATOM 1987 C C . VAL B 1 93 ? 10.57 2.461 3.551 1 95.88 93 VAL B C 1
ATOM 1989 O O . VAL B 1 93 ? 9.555 2.234 4.215 1 95.88 93 VAL B O 1
ATOM 1992 N N . LEU B 1 94 ? 11.5 3.312 3.916 1 95.81 94 LEU B N 1
ATOM 1993 C CA . LEU B 1 94 ? 11.328 4.25 5.02 1 95.81 94 LEU B CA 1
ATOM 1994 C C . LEU B 1 94 ? 11.477 5.691 4.543 1 95.81 94 LEU B C 1
ATOM 1996 O O . LEU B 1 94 ? 12.5 6.055 3.961 1 95.81 94 LEU B O 1
ATOM 2000 N N . VAL B 1 95 ? 10.406 6.465 4.75 1 95.94 95 VAL B N 1
ATOM 2001 C CA . VAL B 1 95 ? 10.539 7.898 4.512 1 95.94 95 VAL B CA 1
ATOM 2002 C C . VAL B 1 95 ? 11.328 8.539 5.648 1 95.94 95 VAL B C 1
ATOM 2004 O O . VAL B 1 95 ? 10.844 8.633 6.781 1 95.94 95 VAL B O 1
ATOM 2007 N N . THR B 1 96 ? 12.531 8.977 5.34 1 94.12 96 THR B N 1
ATOM 2008 C CA . THR B 1 96 ? 13.453 9.445 6.363 1 94.12 96 THR B CA 1
ATOM 2009 C C . THR B 1 96 ? 13.352 10.961 6.531 1 94.12 96 THR B C 1
ATOM 2011 O O . THR B 1 96 ? 13.781 11.508 7.551 1 94.12 96 THR B O 1
ATOM 2014 N N . SER B 1 97 ? 12.867 11.609 5.547 1 94.75 97 SER B N 1
ATOM 2015 C CA . SER B 1 97 ? 12.656 13.055 5.617 1 94.75 97 SER B CA 1
ATOM 2016 C C . SER B 1 97 ? 11.469 13.484 4.758 1 94.75 97 SER B C 1
ATOM 2018 O O . SER B 1 97 ? 11.258 12.945 3.67 1 94.75 97 SER B O 1
ATOM 2020 N N . LEU B 1 98 ? 10.633 14.414 5.23 1 96.38 98 LEU B N 1
ATOM 2021 C CA . LEU B 1 98 ? 9.547 15.078 4.512 1 96.38 98 LEU B CA 1
ATOM 2022 C C . LEU B 1 98 ? 9.562 16.578 4.773 1 96.38 98 LEU B C 1
ATOM 2024 O O . LEU B 1 98 ? 9.281 17.016 5.887 1 96.38 98 LEU B O 1
ATOM 2028 N N . GLN B 1 99 ? 9.906 17.312 3.744 1 96.25 99 GLN B N 1
ATOM 2029 C CA . GLN B 1 99 ? 10 18.766 3.846 1 96.25 99 GLN B CA 1
ATOM 2030 C C . GLN B 1 99 ? 9.008 19.453 2.904 1 96.25 99 GLN B C 1
ATOM 2032 O O . GLN B 1 99 ? 8.805 19 1.774 1 96.25 99 GLN B O 1
ATOM 2037 N N . LEU B 1 100 ? 8.461 20.438 3.404 1 96.25 100 LEU B N 1
ATOM 2038 C CA . LEU B 1 100 ? 7.496 21.188 2.607 1 96.25 100 LEU B CA 1
ATOM 2039 C C . LEU B 1 100 ? 8.062 22.547 2.209 1 96.25 100 LEU B C 1
ATOM 2041 O O . LEU B 1 100 ? 8.805 23.156 2.975 1 96.25 100 LEU B O 1
ATOM 2045 N N . SER B 1 101 ? 7.746 22.875 1.012 1 92.81 101 SER B N 1
ATOM 2046 C CA . SER B 1 101 ? 8.055 24.219 0.545 1 92.81 101 SER B CA 1
ATOM 2047 C C . SER B 1 101 ? 6.832 24.875 -0.096 1 92.81 101 SER B C 1
ATOM 2049 O O . SER B 1 101 ? 5.852 24.203 -0.412 1 92.81 101 SER B O 1
ATOM 2051 N N . GLY B 1 102 ? 6.926 26.188 -0.199 1 82.12 102 GLY B N 1
ATOM 2052 C CA . GLY B 1 102 ? 5.801 26.953 -0.708 1 82.12 102 GLY B CA 1
ATOM 2053 C C . GLY B 1 102 ? 4.938 27.547 0.39 1 82.12 102 GLY B C 1
ATOM 2054 O O . GLY B 1 102 ? 5.43 27.859 1.475 1 82.12 102 GLY B O 1
ATOM 2055 N N . ALA B 1 103 ? 3.699 27.688 0.032 1 72.69 103 ALA B N 1
ATOM 2056 C CA . ALA B 1 103 ? 2.77 28.281 0.986 1 72.69 103 ALA B CA 1
ATOM 2057 C C . ALA B 1 103 ? 2.613 27.406 2.225 1 72.69 103 ALA B C 1
ATOM 2059 O O . ALA B 1 103 ? 2.855 26.203 2.172 1 72.69 103 ALA B O 1
ATOM 2060 N N . ARG B 1 104 ? 2.332 28.141 3.277 1 82.81 104 ARG B N 1
ATOM 2061 C CA . ARG B 1 104 ? 2.092 27.391 4.508 1 82.81 104 ARG B CA 1
ATOM 2062 C C . ARG B 1 104 ? 0.682 26.812 4.531 1 82.81 104 ARG B C 1
ATOM 2064 O O . ARG B 1 104 ? -0.151 27.219 5.344 1 82.81 104 ARG B O 1
ATOM 2071 N N . ALA B 1 105 ? 0.417 25.812 3.65 1 92.25 105 ALA B N 1
ATOM 2072 C CA . ALA B 1 105 ? -0.88 25.156 3.549 1 92.25 105 ALA B CA 1
ATOM 2073 C C . ALA B 1 105 ? -0.971 23.984 4.512 1 92.25 105 ALA B C 1
ATOM 2075 O O . ALA B 1 105 ? -2.066 23.5 4.824 1 92.25 105 ALA B O 1
ATOM 2076 N N . LEU B 1 106 ? 0.139 23.484 4.914 1 95.38 106 LEU B N 1
ATOM 2077 C CA . LEU B 1 106 ? 0.229 22.391 5.875 1 95.38 106 LEU B CA 1
ATOM 2078 C C . LEU B 1 106 ? 1.116 22.766 7.055 1 95.38 106 LEU B C 1
ATOM 2080 O O . LEU B 1 106 ? 2.059 23.547 6.902 1 95.38 106 LEU B O 1
ATOM 2084 N N . SER B 1 107 ? 0.739 22.281 8.195 1 96.44 107 SER B N 1
ATOM 2085 C CA . SER B 1 107 ? 1.67 22.375 9.32 1 96.44 107 SER B CA 1
ATOM 2086 C C . SER B 1 107 ? 2.951 21.594 9.039 1 96.44 107 SER B C 1
ATOM 2088 O O . SER B 1 107 ? 3.018 20.828 8.078 1 96.44 107 SER B O 1
ATOM 2090 N N . ASP B 1 108 ? 4.008 21.828 9.883 1 96.31 108 ASP B N 1
ATOM 2091 C CA . ASP B 1 108 ? 5.25 21.078 9.742 1 96.31 108 ASP B CA 1
ATOM 2092 C C . ASP B 1 108 ? 5.008 19.578 9.867 1 96.31 108 ASP B C 1
ATOM 2094 O O . ASP B 1 108 ? 4.32 19.141 10.789 1 96.31 108 ASP B O 1
ATOM 2098 N N . PRO B 1 109 ? 5.547 18.828 8.922 1 96.62 109 PRO B N 1
ATOM 2099 C CA . PRO B 1 109 ? 5.371 17.375 9.031 1 96.62 109 PRO B CA 1
ATOM 2100 C C . PRO B 1 109 ? 5.969 16.812 10.312 1 96.62 109 PRO B C 1
ATOM 2102 O O . PRO B 1 109 ? 7.105 17.125 10.664 1 96.62 109 PRO B O 1
ATOM 2105 N N . GLN B 1 110 ? 5.184 15.977 10.938 1 96.25 110 GLN B N 1
ATOM 2106 C CA . GLN B 1 110 ? 5.637 15.312 12.156 1 96.25 110 GLN B CA 1
ATOM 2107 C C . GLN B 1 110 ? 5.633 13.797 11.984 1 96.25 110 GLN B C 1
ATOM 2109 O O . GLN B 1 110 ? 4.602 13.203 11.664 1 96.25 110 GLN B O 1
ATOM 2114 N N . PRO B 1 111 ? 6.828 13.133 12.188 1 95.62 111 PRO B N 1
ATOM 2115 C CA . PRO B 1 111 ? 6.82 11.664 12.172 1 95.62 111 PRO B CA 1
ATOM 2116 C C . PRO B 1 111 ? 6.125 11.07 13.398 1 95.62 111 PRO B C 1
ATOM 2118 O O . PRO B 1 111 ? 6.305 11.562 14.516 1 95.62 111 PRO B O 1
ATOM 2121 N N . VAL B 1 112 ? 5.289 10.141 13.188 1 95.31 112 VAL B N 1
ATOM 2122 C CA . VAL B 1 112 ? 4.574 9.438 14.25 1 95.31 112 VAL B CA 1
ATOM 2123 C C . VAL B 1 112 ? 4.848 7.938 14.148 1 95.31 112 VAL B C 1
ATOM 2125 O O . VAL B 1 112 ? 4.809 7.367 13.055 1 95.31 112 VAL B O 1
ATOM 2128 N N . VAL B 1 113 ? 5.203 7.289 15.219 1 93.62 113 VAL B N 1
ATOM 2129 C CA . VAL B 1 113 ? 5.328 5.836 15.328 1 93.62 113 VAL B CA 1
ATOM 2130 C C . VAL B 1 113 ? 4.402 5.316 16.422 1 93.62 113 VAL B C 1
ATOM 2132 O O . VAL B 1 113 ? 4.598 5.613 17.594 1 93.62 113 VAL B O 1
ATOM 2135 N N . ASN B 1 114 ? 3.385 4.637 16.031 1 93.31 114 ASN B N 1
ATOM 2136 C CA . ASN B 1 114 ? 2.439 4 16.953 1 93.31 114 ASN B CA 1
ATOM 2137 C C . ASN B 1 114 ? 2.719 2.508 17.094 1 93.31 114 ASN B C 1
ATOM 2139 O O . ASN B 1 114 ? 2.332 1.715 16.234 1 93.31 114 ASN B O 1
ATOM 2143 N N . SER B 1 115 ? 3.242 2.086 18.234 1 88.56 115 SER B N 1
ATOM 2144 C CA . SER B 1 115 ? 3.664 0.706 18.453 1 88.56 115 SER B CA 1
ATOM 2145 C C . SER B 1 115 ? 2.508 -0.154 18.953 1 88.56 115 SER B C 1
ATOM 2147 O O . SER B 1 115 ? 2.666 -1.359 19.156 1 88.56 115 SER B O 1
ATOM 2149 N N . HIS B 1 116 ? 1.374 0.455 19.109 1 88.31 116 HIS B N 1
ATOM 2150 C CA . HIS B 1 116 ? 0.23 -0.274 19.641 1 88.31 116 HIS B CA 1
ATOM 2151 C C . HIS B 1 116 ? -0.87 -0.421 18.594 1 88.31 116 HIS B C 1
ATOM 2153 O O . HIS B 1 116 ? -2.023 -0.691 18.938 1 88.31 116 HIS B O 1
ATOM 2159 N N . ALA B 1 117 ? -0.462 -0.182 17.406 1 91.19 117 ALA B N 1
ATOM 2160 C CA . ALA B 1 117 ? -1.437 -0.384 16.328 1 91.19 117 ALA B CA 1
ATOM 2161 C C . ALA B 1 117 ? -1.737 -1.867 16.141 1 91.19 117 ALA B C 1
ATOM 2163 O O . ALA B 1 117 ? -1.104 -2.723 16.766 1 91.19 117 ALA B O 1
ATOM 2164 N N . GLU B 1 118 ? -2.807 -2.1 15.445 1 91.81 118 GLU B N 1
ATOM 2165 C CA . GLU B 1 118 ? -3.199 -3.473 15.141 1 91.81 118 GLU B CA 1
ATOM 2166 C C . GLU B 1 118 ? -3.494 -3.646 13.656 1 91.81 118 GLU B C 1
ATOM 2168 O O . GLU B 1 118 ? -4.074 -2.758 13.023 1 91.81 118 GLU B O 1
ATOM 2173 N N . ALA B 1 119 ? -3.037 -4.715 13.117 1 91.75 119 ALA B N 1
ATOM 2174 C CA . ALA B 1 119 ? -3.369 -5.113 11.75 1 91.75 119 ALA B CA 1
ATOM 2175 C C . ALA B 1 119 ? -4.43 -6.211 11.742 1 91.75 119 ALA B C 1
ATOM 2177 O O . ALA B 1 119 ? -4.414 -7.105 12.586 1 91.75 119 ALA B O 1
ATOM 2178 N N . LEU B 1 120 ? -5.352 -6.09 10.852 1 93.69 120 LEU B N 1
ATOM 2179 C CA . LEU B 1 120 ? -6.297 -7.172 10.609 1 93.69 120 LEU B CA 1
ATOM 2180 C C . LEU B 1 120 ? -5.793 -8.094 9.5 1 93.69 120 LEU B C 1
ATOM 2182 O O . LEU B 1 120 ? -5.512 -7.648 8.391 1 93.69 120 LEU B O 1
ATOM 2186 N N . VAL B 1 121 ? -5.641 -9.344 9.805 1 91.38 121 VAL B N 1
ATOM 2187 C CA . VAL B 1 121 ? -5.125 -10.336 8.867 1 91.38 121 VAL B CA 1
ATOM 2188 C C . VAL B 1 121 ? -6.09 -11.516 8.781 1 91.38 121 VAL B C 1
ATOM 2190 O O . VAL B 1 121 ? -6.797 -11.82 9.742 1 91.38 121 VAL B O 1
ATOM 2193 N N . PRO B 1 122 ? -6.094 -12.109 7.57 1 89.88 122 PRO B N 1
ATOM 2194 C CA . PRO B 1 122 ? -6.973 -13.273 7.48 1 89.88 122 PRO B CA 1
ATOM 2195 C C . PRO B 1 122 ? -6.449 -14.469 8.273 1 89.88 122 PRO B C 1
ATOM 2197 O O . PRO B 1 122 ? -5.246 -14.734 8.273 1 89.88 122 PRO B O 1
ATOM 2200 N N . GLN B 1 123 ? -7.246 -15.047 9.031 1 87.69 123 GLN B N 1
ATOM 2201 C CA . GLN B 1 123 ? -6.984 -16.359 9.609 1 87.69 123 GLN B CA 1
ATOM 2202 C C . GLN B 1 123 ? -7.512 -17.469 8.711 1 87.69 123 GLN B C 1
ATOM 2204 O O . GLN B 1 123 ? -8.703 -17.516 8.406 1 87.69 123 GLN B O 1
ATOM 2209 N N . LEU B 1 124 ? -6.473 -18.281 8.352 1 83.31 124 LEU B N 1
ATOM 2210 C CA . LEU B 1 124 ? -6.848 -19.328 7.406 1 83.31 124 LEU B CA 1
ATOM 2211 C C . LEU B 1 124 ? -7.547 -20.484 8.117 1 83.31 124 LEU B C 1
ATOM 2213 O O . LEU B 1 124 ? -7.207 -20.812 9.258 1 83.31 124 LEU B O 1
ATOM 2217 N N . GLY B 1 125 ? -8.688 -20.969 7.684 1 74.75 125 GLY B N 1
ATOM 2218 C CA . GLY B 1 125 ? -9.523 -22.047 8.164 1 74.75 125 GLY B CA 1
ATOM 2219 C C . GLY B 1 125 ? -10.641 -22.422 7.199 1 74.75 125 GLY B C 1
ATOM 2220 O O . GLY B 1 125 ? -10.508 -22.234 5.988 1 74.75 125 GLY B O 1
ATOM 2221 N N . GLU B 1 126 ? -11.539 -23.078 7.73 1 68.25 126 GLU B N 1
ATOM 2222 C CA . GLU B 1 126 ? -12.656 -23.453 6.867 1 68.25 126 GLU B CA 1
ATOM 2223 C C . GLU B 1 126 ? -13.297 -22.234 6.219 1 68.25 126 GLU B C 1
ATOM 2225 O O . GLU B 1 126 ? -13.578 -22.234 5.02 1 68.25 126 GLU B O 1
ATOM 2230 N N . GLN B 1 127 ? -13.547 -21.172 7.152 1 68.25 127 GLN B N 1
ATOM 2231 C CA . GLN B 1 127 ? -13.992 -19.859 6.695 1 68.25 127 GLN B CA 1
ATOM 2232 C C . GLN B 1 127 ? -13.016 -18.766 7.113 1 68.25 127 GLN B C 1
ATOM 2234 O O . GLN B 1 127 ? -12.852 -18.484 8.305 1 68.25 127 GLN B O 1
ATOM 2239 N N . PRO B 1 128 ? -12.383 -18.188 6.113 1 74.62 128 PRO B N 1
ATOM 2240 C CA . PRO B 1 128 ? -11.438 -17.141 6.484 1 74.62 128 PRO B CA 1
ATOM 2241 C C . PRO B 1 128 ? -12.102 -16.016 7.285 1 74.62 128 PRO B C 1
ATOM 2243 O O . PRO B 1 128 ? -13.227 -15.609 6.973 1 74.62 128 PRO B O 1
ATOM 2246 N N . HIS B 1 129 ? -11.5 -15.703 8.484 1 84.62 129 HIS B N 1
ATOM 2247 C CA . HIS B 1 129 ? -11.992 -14.602 9.297 1 84.62 129 HIS B CA 1
ATOM 2248 C C . HIS B 1 129 ? -10.859 -13.672 9.711 1 84.62 129 HIS B C 1
ATOM 2250 O O . HIS B 1 129 ? -9.703 -14.086 9.789 1 84.62 129 HIS B O 1
ATOM 2256 N N . PRO B 1 130 ? -11.242 -12.43 9.953 1 91.44 130 PRO B N 1
ATOM 2257 C CA . PRO B 1 130 ? -10.195 -11.484 10.352 1 91.44 130 PRO B CA 1
ATOM 2258 C C . PRO B 1 130 ? -9.695 -11.727 11.773 1 91.44 130 PRO B C 1
ATOM 2260 O O . PRO B 1 130 ? -10.477 -12.078 12.656 1 91.44 130 PRO B O 1
ATOM 2263 N N . ALA B 1 131 ? -8.438 -11.664 11.93 1 91.31 131 ALA B N 1
ATOM 2264 C CA . ALA B 1 131 ? -7.789 -11.727 13.242 1 91.31 131 ALA B CA 1
ATOM 2265 C C . ALA B 1 131 ? -6.918 -10.5 13.477 1 91.31 131 ALA B C 1
ATOM 2267 O O . ALA B 1 131 ? -6.293 -9.977 12.547 1 91.31 131 ALA B O 1
ATOM 2268 N N . ARG B 1 132 ? -6.828 -10.086 14.711 1 91.94 132 ARG B N 1
ATOM 2269 C CA . ARG B 1 132 ? -6.035 -8.922 15.086 1 91.94 132 ARG B CA 1
ATOM 2270 C C . ARG B 1 132 ? -4.617 -9.336 15.477 1 91.94 132 ARG B C 1
ATOM 2272 O O . ARG B 1 132 ? -4.43 -10.289 16.234 1 91.94 132 ARG B O 1
ATOM 2279 N N . HIS B 1 133 ? -3.736 -8.664 14.898 1 90.44 133 HIS B N 1
ATOM 2280 C CA . HIS B 1 133 ? -2.34 -8.875 15.266 1 90.44 133 HIS B CA 1
ATOM 2281 C C . HIS B 1 133 ? -1.644 -7.547 15.555 1 90.44 133 HIS B C 1
ATOM 2283 O O . HIS B 1 133 ? -1.906 -6.543 14.883 1 90.44 133 HIS B O 1
ATOM 2289 N N . ARG B 1 134 ? -0.78 -7.621 16.531 1 88.19 134 ARG B N 1
ATOM 2290 C CA . ARG B 1 134 ? 0 -6.426 16.844 1 88.19 134 ARG B CA 1
ATOM 2291 C C . ARG B 1 134 ? 0.867 -6.016 15.656 1 88.19 134 ARG B C 1
ATOM 2293 O O . ARG B 1 134 ? 1.442 -6.871 14.977 1 88.19 134 ARG B O 1
ATOM 2300 N N . ALA B 1 135 ? 0.936 -4.734 15.453 1 90.62 135 ALA B N 1
ATOM 2301 C CA . ALA B 1 135 ? 1.75 -4.148 14.391 1 90.62 135 ALA B CA 1
ATOM 2302 C C . ALA B 1 135 ? 2.223 -2.748 14.773 1 90.62 135 ALA B C 1
ATOM 2304 O O . ALA B 1 135 ? 1.756 -2.176 15.758 1 90.62 135 ALA B O 1
ATOM 2305 N N . THR B 1 136 ? 3.217 -2.25 14.102 1 90.88 136 THR B N 1
ATOM 2306 C CA . THR B 1 136 ? 3.68 -0.877 14.281 1 90.88 136 THR B CA 1
ATOM 2307 C C . THR B 1 136 ? 3.264 -0.011 13.094 1 90.88 136 THR B C 1
ATOM 2309 O O . THR B 1 136 ? 3.5 -0.375 11.938 1 90.88 136 THR B O 1
ATOM 2312 N N . ASP B 1 137 ? 2.568 1.01 13.383 1 92.75 137 ASP B N 1
ATOM 2313 C CA . ASP B 1 137 ? 2.164 1.993 12.383 1 92.75 137 ASP B CA 1
ATOM 2314 C C . ASP B 1 137 ? 3.104 3.197 12.383 1 92.75 137 ASP B C 1
ATOM 2316 O O . ASP B 1 137 ? 3.32 3.818 13.43 1 92.75 137 ASP B O 1
ATOM 2320 N N . ALA B 1 138 ? 3.699 3.473 11.32 1 94.31 138 ALA B N 1
ATOM 2321 C CA . ALA B 1 138 ? 4.586 4.625 11.172 1 94.31 138 ALA B CA 1
ATOM 2322 C C . ALA B 1 138 ? 4.145 5.504 10 1 94.31 138 ALA B C 1
ATOM 2324 O O . ALA B 1 138 ? 3.914 5.012 8.898 1 94.31 138 ALA B O 1
ATOM 2325 N N . PHE B 1 139 ? 3.992 6.793 10.289 1 96 139 PHE B N 1
ATOM 2326 C CA . PHE B 1 139 ? 3.551 7.719 9.25 1 96 139 PHE B CA 1
ATOM 2327 C C . PHE B 1 139 ? 3.98 9.141 9.578 1 96 139 PHE B C 1
ATOM 2329 O O . PHE B 1 139 ? 4.465 9.414 10.68 1 96 139 PHE B O 1
ATOM 2336 N N . TRP B 1 140 ? 3.883 10.047 8.609 1 96.75 140 TRP B N 1
ATOM 2337 C CA . TRP B 1 140 ? 4.02 11.492 8.789 1 96.75 140 TRP B CA 1
ATOM 2338 C C . TRP B 1 140 ? 2.652 12.164 8.891 1 96.75 140 TRP B C 1
ATOM 2340 O O . TRP B 1 140 ? 1.729 11.82 8.148 1 96.75 140 TRP B O 1
ATOM 2350 N N . GLN B 1 141 ? 2.568 13.094 9.781 1 97.25 141 GLN B N 1
ATOM 2351 C CA . GLN B 1 141 ? 1.284 13.75 9.992 1 97.25 141 GLN B CA 1
ATOM 2352 C C . GLN B 1 141 ? 1.416 15.266 9.875 1 97.25 141 GLN B C 1
ATOM 2354 O O . GLN B 1 141 ? 2.381 15.852 10.375 1 97.25 141 GLN B O 1
ATOM 2359 N N . MET B 1 142 ? 0.449 15.867 9.188 1 96.75 142 MET B N 1
ATOM 2360 C CA . MET B 1 142 ? 0.338 17.312 9.031 1 96.75 142 MET B CA 1
ATOM 2361 C C . MET B 1 142 ? -1.113 17.766 9.156 1 96.75 142 MET B C 1
ATOM 2363 O O . MET B 1 142 ? -2.033 16.953 9 1 96.75 142 MET B O 1
ATOM 2367 N N . GLN B 1 143 ? -1.296 18.969 9.438 1 96.75 143 GLN B N 1
ATOM 2368 C CA . GLN B 1 143 ? -2.625 19.562 9.484 1 96.75 143 GLN B CA 1
ATOM 2369 C C . GLN B 1 143 ? -2.828 20.531 8.32 1 96.75 143 GLN B C 1
ATOM 2371 O O . GLN B 1 143 ? -1.933 21.312 7.996 1 96.75 143 GLN B O 1
ATOM 2376 N N . VAL B 1 144 ? -3.947 20.453 7.727 1 95.19 144 VAL B N 1
ATOM 2377 C CA . VAL B 1 144 ? -4.277 21.375 6.645 1 95.19 144 VAL B CA 1
ATOM 2378 C C . VAL B 1 144 ? -4.586 22.75 7.215 1 95.19 144 VAL B C 1
ATOM 2380 O O . VAL B 1 144 ? -5.527 22.906 8 1 95.19 144 VAL B O 1
ATOM 2383 N N . LEU B 1 145 ? -3.852 23.75 6.801 1 95.88 145 LEU B N 1
ATOM 2384 C CA . LEU B 1 145 ? -4.008 25.109 7.324 1 95.88 145 LEU B CA 1
ATOM 2385 C C . LEU B 1 145 ? -4.664 26.016 6.293 1 95.88 145 LEU B C 1
ATOM 2387 O O . LEU B 1 145 ? -5.297 27.016 6.648 1 95.88 145 LEU B O 1
ATOM 2391 N N . ALA B 1 146 ? -4.48 25.672 5.031 1 94.5 146 ALA B N 1
ATOM 2392 C CA . ALA B 1 146 ? -5.047 26.453 3.926 1 94.5 146 ALA B CA 1
ATOM 2393 C C . ALA B 1 146 ? -5.102 25.609 2.65 1 94.5 146 ALA B C 1
ATOM 2395 O O . ALA B 1 146 ? -4.426 24.578 2.543 1 94.5 146 ALA B O 1
ATOM 2396 N N . HIS B 1 147 ? -5.945 26.031 1.712 1 92.75 147 HIS B N 1
ATOM 2397 C CA . HIS B 1 147 ? -6.031 25.359 0.421 1 92.75 147 HIS B CA 1
ATOM 2398 C C . HIS B 1 147 ? -5.129 26.031 -0.61 1 92.75 147 HIS B C 1
ATOM 2400 O O . HIS B 1 147 ? -5.617 26.703 -1.524 1 92.75 147 HIS B O 1
ATOM 2406 N N . GLU B 1 148 ? -3.879 25.859 -0.461 1 93 148 GLU B N 1
ATOM 2407 C CA . GLU B 1 148 ? -2.848 26.344 -1.374 1 93 148 GLU B CA 1
ATOM 2408 C C . GLU B 1 148 ? -1.917 25.219 -1.807 1 93 148 GLU B C 1
ATOM 2410 O O . GLU B 1 148 ? -1.739 24.234 -1.077 1 93 148 GLU B O 1
ATOM 2415 N N . PRO B 1 149 ? -1.471 25.359 -2.969 1 90.69 149 PRO B N 1
ATOM 2416 C CA . PRO B 1 149 ? -0.536 24.328 -3.422 1 90.69 149 PRO B CA 1
ATOM 2417 C C . PRO B 1 149 ? 0.734 24.266 -2.576 1 90.69 149 PRO B C 1
ATOM 2419 O O . PRO B 1 149 ? 1.231 25.312 -2.129 1 90.69 149 PRO B O 1
ATOM 2422 N N . VAL B 1 150 ? 1.187 23.047 -2.383 1 93.12 150 VAL B N 1
ATOM 2423 C CA . VAL B 1 150 ? 2.42 22.828 -1.634 1 93.12 150 VAL B CA 1
ATOM 2424 C C . VAL B 1 150 ? 3.332 21.875 -2.406 1 93.12 150 VAL B C 1
ATOM 2426 O O . VAL B 1 150 ? 2.855 21.031 -3.16 1 93.12 150 VAL B O 1
ATOM 2429 N N . GLU B 1 151 ? 4.66 22.125 -2.279 1 93.75 151 GLU B N 1
ATOM 2430 C CA . GLU B 1 151 ? 5.66 21.188 -2.791 1 93.75 151 GLU B CA 1
ATOM 2431 C C . GLU B 1 151 ? 6.277 20.375 -1.661 1 93.75 151 GLU B C 1
ATOM 2433 O O . GLU B 1 151 ? 6.734 20.938 -0.663 1 93.75 151 GLU B O 1
ATOM 2438 N N . ALA B 1 152 ? 6.23 19.094 -1.852 1 94.44 152 ALA B N 1
ATOM 2439 C CA . ALA B 1 152 ? 6.82 18.188 -0.857 1 94.44 152 ALA B CA 1
ATOM 2440 C C . ALA B 1 152 ? 8.078 17.516 -1.398 1 94.44 152 ALA B C 1
ATOM 2442 O O . ALA B 1 152 ? 8.062 16.953 -2.494 1 94.44 152 ALA B O 1
ATOM 2443 N N . ARG B 1 153 ? 9.141 17.688 -0.674 1 95.75 153 ARG B N 1
ATOM 2444 C CA . ARG B 1 153 ? 10.344 16.891 -0.906 1 95.75 153 ARG B CA 1
ATOM 2445 C C . ARG B 1 153 ? 10.383 15.68 0.017 1 95.75 153 ARG B C 1
ATOM 2447 O O . ARG B 1 153 ? 10.406 15.828 1.241 1 95.75 153 ARG B O 1
ATOM 2454 N N . ILE B 1 154 ? 10.422 14.5 -0.54 1 96.25 154 ILE B N 1
ATOM 2455 C CA . ILE B 1 154 ? 10.352 13.242 0.199 1 96.25 154 ILE B CA 1
ATOM 2456 C C . ILE B 1 154 ? 11.664 12.469 0.025 1 96.25 154 ILE B C 1
ATOM 2458 O O . ILE B 1 154 ? 12.008 12.07 -1.089 1 96.25 154 ILE B O 1
ATOM 2462 N N . ASP B 1 155 ? 12.383 12.25 1.113 1 96.62 155 ASP B N 1
ATOM 2463 C CA . ASP B 1 155 ? 13.555 11.375 1.122 1 96.62 155 ASP B CA 1
ATOM 2464 C C . ASP B 1 155 ? 13.203 9.992 1.666 1 96.62 155 ASP B C 1
ATOM 2466 O O . ASP B 1 155 ? 12.648 9.867 2.764 1 96.62 155 ASP B O 1
ATOM 2470 N N . ALA B 1 156 ? 13.539 8.984 0.893 1 96.69 156 ALA B N 1
ATOM 2471 C CA . ALA B 1 156 ? 13.195 7.617 1.276 1 96.69 156 ALA B CA 1
ATOM 2472 C C . ALA B 1 156 ? 14.406 6.695 1.148 1 96.69 156 ALA B C 1
ATOM 2474 O O . ALA B 1 156 ? 15.219 6.852 0.233 1 96.69 156 ALA B O 1
ATOM 2475 N N . THR B 1 157 ? 14.547 5.801 2.057 1 96.62 157 THR B N 1
ATOM 2476 C CA . THR B 1 157 ? 15.57 4.762 2.039 1 96.62 157 THR B CA 1
ATOM 2477 C C . THR B 1 157 ? 14.953 3.398 1.732 1 96.62 157 THR B C 1
ATOM 2479 O O . THR B 1 157 ? 13.992 2.988 2.385 1 96.62 157 THR B O 1
ATOM 2482 N N . LEU B 1 158 ? 15.422 2.766 0.712 1 96.81 158 LEU B N 1
ATOM 2483 C CA . LEU B 1 158 ? 15.031 1.395 0.399 1 96.81 158 LEU B CA 1
ATOM 2484 C C . LEU B 1 158 ? 15.953 0.395 1.086 1 96.81 158 LEU B C 1
ATOM 2486 O O . LEU B 1 158 ? 17.172 0.544 1.044 1 96.81 158 LEU B O 1
ATOM 2490 N N . LEU B 1 159 ? 15.398 -0.587 1.713 1 97.06 159 LEU B N 1
ATOM 2491 C CA . LEU B 1 159 ? 16.141 -1.592 2.467 1 97.06 159 LEU B CA 1
ATOM 2492 C C . LEU B 1 159 ? 15.797 -2.996 1.981 1 97.06 159 LEU B C 1
ATOM 2494 O O . LEU B 1 159 ? 14.727 -3.223 1.424 1 97.06 159 LEU B O 1
ATOM 2498 N N . ASP B 1 160 ? 16.734 -3.93 2.119 1 94.75 160 ASP B N 1
ATOM 2499 C CA . ASP B 1 160 ? 16.391 -5.336 1.921 1 94.75 160 ASP B CA 1
ATOM 2500 C C . ASP B 1 160 ? 15.906 -5.973 3.219 1 94.75 160 ASP B C 1
ATOM 2502 O O . ASP B 1 160 ? 15.719 -5.281 4.223 1 94.75 160 ASP B O 1
ATOM 2506 N N . ARG B 1 161 ? 15.688 -7.266 3.242 1 88.81 161 ARG B N 1
ATOM 2507 C CA . ARG B 1 161 ? 15.094 -7.988 4.363 1 88.81 161 ARG B CA 1
ATOM 2508 C C . ARG B 1 161 ? 16.016 -7.957 5.582 1 88.81 161 ARG B C 1
ATOM 2510 O O . ARG B 1 161 ? 15.555 -8.148 6.711 1 88.81 161 ARG B O 1
ATOM 2517 N N . GLU B 1 162 ? 17.25 -7.816 5.328 1 92.06 162 GLU B N 1
ATOM 2518 C CA . GLU B 1 162 ? 18.219 -7.781 6.414 1 92.06 162 GLU B CA 1
ATOM 2519 C C . GLU B 1 162 ? 18.484 -6.352 6.883 1 92.06 162 GLU B C 1
ATOM 2521 O O . GLU B 1 162 ? 19.391 -6.105 7.668 1 92.06 162 GLU B O 1
ATOM 2526 N N . ALA B 1 163 ? 17.812 -5.344 6.352 1 93.75 163 ALA B N 1
ATOM 2527 C CA . ALA B 1 163 ? 17.859 -3.93 6.715 1 93.75 163 ALA B CA 1
ATOM 2528 C C . ALA B 1 163 ? 19.125 -3.268 6.16 1 93.75 163 ALA B C 1
ATOM 2530 O O . ALA B 1 163 ? 19.594 -2.268 6.707 1 93.75 163 ALA B O 1
ATOM 2531 N N . ASN B 1 164 ? 19.656 -4.016 5.148 1 95.38 164 ASN B N 1
ATOM 2532 C CA . ASN B 1 164 ? 20.734 -3.322 4.438 1 95.38 164 ASN B CA 1
ATOM 2533 C C . ASN B 1 164 ? 20.172 -2.225 3.531 1 95.38 164 ASN B C 1
ATOM 2535 O O . ASN B 1 164 ? 19.156 -2.416 2.865 1 95.38 164 ASN B O 1
ATOM 2539 N N . VAL B 1 165 ? 20.844 -1.126 3.514 1 96.38 165 VAL B N 1
ATOM 2540 C CA . VAL B 1 165 ? 20.422 -0.03 2.645 1 96.38 165 VAL B CA 1
ATOM 2541 C C . VAL B 1 165 ? 20.734 -0.379 1.19 1 96.38 165 VAL B C 1
ATOM 2543 O O . VAL B 1 165 ? 21.891 -0.658 0.842 1 96.38 165 VAL B O 1
ATOM 2546 N N . LEU B 1 166 ? 19.703 -0.331 0.368 1 97.5 166 LEU B N 1
ATOM 2547 C CA . LEU B 1 166 ? 19.859 -0.609 -1.056 1 97.5 166 LEU B CA 1
ATOM 2548 C C . LEU B 1 166 ? 19.984 0.686 -1.852 1 97.5 166 LEU B C 1
ATOM 2550 O O . LEU B 1 166 ? 20.609 0.71 -2.908 1 97.5 166 LEU B O 1
ATOM 2554 N N . GLY B 1 167 ? 19.406 1.737 -1.398 1 97.69 167 GLY B N 1
ATOM 2555 C CA . GLY B 1 167 ? 19.422 3.033 -2.055 1 97.69 167 GLY B CA 1
ATOM 2556 C C . GLY B 1 167 ? 18.594 4.082 -1.332 1 97.69 167 GLY B C 1
ATOM 2557 O O . GLY B 1 167 ? 17.578 3.766 -0.721 1 97.69 167 GLY B O 1
ATOM 2558 N N . CYS B 1 168 ? 19.094 5.316 -1.344 1 97.56 168 CYS B N 1
ATOM 2559 C CA . CYS B 1 168 ? 18.375 6.488 -0.842 1 97.56 168 CYS B CA 1
ATOM 2560 C C . CYS B 1 168 ? 17.922 7.375 -1.989 1 97.56 168 CYS B C 1
ATOM 2562 O O . CYS B 1 168 ? 18.688 7.684 -2.896 1 97.56 168 CYS B O 1
ATOM 2564 N N . PHE B 1 169 ? 16.641 7.758 -1.947 1 97.06 169 PHE B N 1
ATOM 2565 C CA . PHE B 1 169 ? 16.047 8.453 -3.082 1 97.06 169 PHE B CA 1
ATOM 2566 C C . PHE B 1 169 ? 15.305 9.703 -2.619 1 97.06 169 PHE B C 1
ATOM 2568 O O . PHE B 1 169 ? 14.781 9.734 -1.506 1 97.06 169 PHE B O 1
ATOM 2575 N N . ARG B 1 170 ? 15.266 10.727 -3.512 1 96.81 170 ARG B N 1
ATOM 2576 C CA . ARG B 1 170 ? 14.508 11.953 -3.287 1 96.81 170 ARG B CA 1
ATOM 2577 C C . ARG B 1 170 ? 13.445 12.148 -4.359 1 96.81 170 ARG B C 1
ATOM 2579 O O . ARG B 1 170 ? 13.742 12.133 -5.555 1 96.81 170 ARG B O 1
ATOM 2586 N N . TRP B 1 171 ? 12.266 12.234 -3.832 1 95.19 171 TRP B N 1
ATOM 2587 C CA . TRP B 1 171 ? 11.117 12.43 -4.711 1 95.19 171 TRP B CA 1
ATOM 2588 C C . TRP B 1 171 ? 10.422 13.758 -4.418 1 95.19 171 TRP B C 1
ATOM 2590 O O . TRP B 1 171 ? 10.18 14.094 -3.26 1 95.19 171 TRP B O 1
ATOM 2600 N N . GLN B 1 172 ? 10.172 14.562 -5.523 1 93.44 172 GLN B N 1
ATOM 2601 C CA . GLN B 1 172 ? 9.398 15.797 -5.41 1 93.44 172 GLN B CA 1
ATOM 2602 C C . GLN B 1 172 ? 7.941 15.57 -5.789 1 93.44 172 GLN B C 1
ATOM 2604 O O . GLN B 1 172 ? 7.645 15.039 -6.859 1 93.44 172 GLN B O 1
ATOM 2609 N N . LEU B 1 173 ? 7.074 15.977 -4.902 1 92.5 173 LEU B N 1
ATOM 2610 C CA . LEU B 1 173 ? 5.641 15.789 -5.105 1 92.5 173 LEU B CA 1
ATOM 2611 C C . LEU B 1 173 ? 4.887 17.094 -4.887 1 92.5 173 LEU B C 1
ATOM 2613 O O . LEU B 1 173 ? 4.969 17.703 -3.814 1 92.5 173 LEU B O 1
ATOM 2617 N N . ALA B 1 174 ? 4.172 17.5 -5.957 1 91.62 174 ALA B N 1
ATOM 2618 C CA . ALA B 1 174 ? 3.258 18.625 -5.789 1 91.62 174 ALA B CA 1
ATOM 2619 C C . ALA B 1 174 ? 1.91 18.156 -5.242 1 91.62 174 ALA B C 1
ATOM 2621 O O . ALA B 1 174 ? 1.358 17.156 -5.699 1 91.62 174 ALA B O 1
ATOM 2622 N N . ILE B 1 175 ? 1.398 18.875 -4.266 1 90.69 175 ILE B N 1
ATOM 2623 C CA . ILE B 1 175 ? 0.123 18.516 -3.656 1 90.69 175 ILE B CA 1
ATOM 2624 C C . ILE B 1 175 ? -0.843 19.703 -3.744 1 90.69 175 ILE B C 1
ATOM 2626 O O . ILE B 1 175 ? -0.534 20.797 -3.279 1 90.69 175 ILE B O 1
ATOM 2630 N N . ASP B 1 176 ? -1.957 19.438 -4.301 1 89.12 176 ASP B N 1
ATOM 2631 C CA . ASP B 1 176 ? -3.068 20.391 -4.312 1 89.12 176 ASP B CA 1
ATOM 2632 C C . ASP B 1 176 ? -4.156 19.969 -3.326 1 89.12 176 ASP B C 1
ATOM 2634 O O . ASP B 1 176 ? -4.453 18.781 -3.188 1 89.12 176 ASP B O 1
ATOM 2638 N N . PHE B 1 177 ? -4.699 20.953 -2.697 1 87.56 177 PHE B N 1
ATOM 2639 C CA . PHE B 1 177 ? -5.777 20.656 -1.76 1 87.56 177 PHE B CA 1
ATOM 2640 C C . PHE B 1 177 ? -7.109 21.156 -2.287 1 87.56 177 PHE B C 1
ATOM 2642 O O . PHE B 1 177 ? -7.18 22.25 -2.869 1 87.56 177 PHE B O 1
ATOM 2649 N N . ALA B 1 178 ? -8.008 20.344 -2.154 1 82.31 178 ALA B N 1
ATOM 2650 C CA . ALA B 1 178 ? -9.383 20.719 -2.477 1 82.31 178 ALA B CA 1
ATOM 2651 C C . ALA B 1 178 ? -10.305 20.484 -1.282 1 82.31 178 ALA B C 1
ATOM 2653 O O . ALA B 1 178 ? -9.984 19.719 -0.381 1 82.31 178 ALA B O 1
ATOM 2654 N N . ALA B 1 179 ? -11.406 21.219 -1.188 1 76.56 179 ALA B N 1
ATOM 2655 C CA . ALA B 1 179 ? -12.406 21.078 -0.13 1 76.56 179 ALA B CA 1
ATOM 2656 C C . ALA B 1 179 ? -13.258 19.828 -0.335 1 76.56 179 ALA B C 1
ATOM 2658 O O . ALA B 1 179 ? -13.477 19.391 -1.47 1 76.56 179 ALA B O 1
#

Foldseek 3Di:
DDPPDPPPPPVPPAAEWEKEKEFAPVVVCVVCVPFDLDLVDGAEDEQQGMWMDTPPQPDTQDRRNLEAEHEDDAFHKYKYYYAYPVRQAFKGKDFPDKDKDDDPQKDGKDKDKDQADWDWDWDDDPDTDTDIDGDIDIIIMIGGHHFDKMKMKTWMFMAGNVRRTSHIYIYIHIYGYDD/DDPPDPPPPPVPPAAEWEKEKEFAPVVVCVVCVPFDLDLVDGAEDEQQGMWMDTPPQPDTDDRHPLEAEHEDDAFHKYKYYYAYPVRLAFKGKDFPDKDKDDDPQKDGKDKDKDQADWDWDWDDDPDTDTDIDGDIDIIIMIGGHHFDKMKMKTWMFMAGNVRRTSHIYIYIHIYGYDD

Secondary structure (DSSP, 8-state):
---------TTSPPPEEEEEEEE-HHHHHHH-TT----TTSPEEE-TTSEEEE-TTSSS-PPTT--EEEEE--TT-EEEEEEE-TTTTSS-EEEEEEEEEEESS-BPPPEEEEEEEEEEEEEEPSSS-EEEEEEEEEEEEEEEB--S--EEEEEEEEEE-TT--EEEEEEEEEEEEEE-/---------TTSPPPEEEEEEEE-HHHHHHH-TT---STTSPEEE-TTSEEEE-TTSSS---TTT-EEEEE--TT-EEEEEEE-TTTTSSEEEEEEEEEEEESS-BPPPEEEEEEEEEEEEEEPSSS-EEEEEEEEEEEEEEEB--S--EEEEEEEEEEETT--EEEEEEEEEEEEEE-

Nearest PDB structures (foldseek):
  4lzk-assembly1_C  TM=7.565E-01  e=5.878E-12  Burkholderia cenocepacia J2315
  4pib-assembly5_J  TM=6.925E-01  e=2.373E-12  Burkholderia thailandensis E264
  4lzk-assembly1_A  TM=7.604E-01  e=1.866E-10  Burkholderia cenocepacia J2315
  4q52-assembly2_C  TM=7.820E-01  e=1.866E-10  Chitinophaga pinensis DSM 2588
  6dnv-assembly2_B  TM=5.406E-01  e=4.136E-02  Neisseria meningitidis alpha14